Protein AF-A0A9W7GEZ2-F1 (afdb_monomer_lite)

Sequence (274 aa):
MGHRSIIYSGCSWWNAKGPRTIASTGATCVCVRHRGAFPVVDPGVIAALAGIAGLYTKSLVHAAAVAAGICVGWALLRRGSANLENMMDDVAAAIEFIRESEEIKTDKVVLGGYSSGGHVLTSLLNRPDILMKRNLPDKLPELCKGVLLLSGVLGTKPSGSSKKPRWFTDIVVKSVWGSDADKIPSPVHQMLSHEPNSRARDLPPHLLVGCGSETFGIPLLDTFFCRDDYAAAVTRAGGKAETITVNANHWTVLDCDDLFNKLNTKFVGGWPSK

Organism: NCBI:txid722753

Foldseek 3Di:
DEDDDPVCVVCVVLLVLLCVLVVVLVDDDDDFDFQADWDPADVVVLVVVLVVVLVVDPDPVVSVVSSVVSVVVSVVRCVRHDALLSLLLSLLVSLLCCCPDPVNPDLADEAEAAAQRLLSVLVSLVCLVSNVVSVHDNAQNSSHQEYEYHLYQQALAADDPDPADRVVSQNVCCGGRVDGSVPRDRSLVVLQPDDQPPVPHPHREYEHEHEPQAAVVPVNVSRRRCRVSSQVSCVSNVHHYDYHYFHDYSSCSSPDVRNSVVVSCCSVVDPDHD

pLDDT: mean 82.81, std 11.41, range [41.81, 96.69]

InterPro domains:
  IPR029058 Alpha/Beta hydrolase fold [G3DSA:3.40.50.1820] (6-259)
  IPR029058 Alpha/Beta hydrolase fold [SSF53474] (10-261)
  IPR050300 GDXG lipolytic enzyme [PTHR48081] (9-219)

Radius of gyration: 19.72 Å; chains: 1; bounding box: 51×40×60 Å

Structure (mmCIF, N/CA/C/O backbone):
data_AF-A0A9W7GEZ2-F1
#
_entry.id   AF-A0A9W7GEZ2-F1
#
loop_
_atom_site.group_PDB
_atom_site.id
_atom_site.type_symbol
_atom_site.label_atom_id
_atom_site.label_alt_id
_atom_site.label_comp_id
_atom_site.label_asym_id
_atom_site.label_entity_id
_atom_site.label_seq_id
_atom_site.pdbx_PDB_ins_code
_atom_site.Cartn_x
_atom_site.Cartn_y
_atom_site.Cartn_z
_atom_site.occupancy
_atom_site.B_iso_or_equiv
_atom_site.auth_seq_id
_atom_site.auth_comp_id
_atom_site.auth_asym_id
_atom_site.auth_atom_id
_atom_site.pdbx_PDB_model_num
ATOM 1 N N . MET A 1 1 ? -8.706 -14.255 -2.325 1.00 57.88 1 MET A N 1
ATOM 2 C CA . MET A 1 1 ? -9.684 -13.992 -3.409 1.00 57.88 1 MET A CA 1
ATOM 3 C C . MET A 1 1 ? -8.935 -13.577 -4.674 1.00 57.88 1 MET A C 1
ATOM 5 O O . MET A 1 1 ? -7.896 -12.958 -4.511 1.00 57.88 1 MET A O 1
ATOM 9 N N . GLY A 1 2 ? -9.393 -13.927 -5.886 1.00 60.12 2 GLY A N 1
ATOM 10 C CA . GLY A 1 2 ? -8.816 -13.444 -7.162 1.00 60.12 2 GLY A CA 1
ATOM 11 C C . GLY A 1 2 ? -8.070 -14.473 -8.035 1.00 60.12 2 GLY A C 1
ATOM 12 O O . GLY A 1 2 ? -7.912 -15.636 -7.658 1.00 60.12 2 GLY A O 1
ATOM 13 N N . HIS A 1 3 ? -7.621 -14.040 -9.222 1.00 55.09 3 HIS A N 1
ATOM 14 C CA . HIS A 1 3 ? -7.064 -14.903 -10.278 1.00 55.09 3 HIS A CA 1
ATOM 15 C C . HIS A 1 3 ? -5.616 -15.364 -10.012 1.00 55.09 3 HIS A C 1
ATOM 17 O O . HIS A 1 3 ? -4.788 -14.639 -9.459 1.00 55.09 3 HIS A O 1
ATOM 23 N N . ARG A 1 4 ? -5.279 -16.585 -10.454 1.00 54.12 4 ARG A N 1
ATOM 24 C CA . ARG A 1 4 ? -3.898 -17.099 -10.505 1.00 54.12 4 ARG A CA 1
ATOM 25 C C . ARG A 1 4 ? -3.293 -16.794 -11.877 1.00 54.12 4 ARG A C 1
ATOM 27 O O . ARG A 1 4 ? -3.393 -17.616 -12.780 1.00 54.12 4 ARG A O 1
ATOM 34 N N . SER A 1 5 ? -2.681 -15.623 -12.052 1.00 59.91 5 SER A N 1
ATOM 35 C CA . SER A 1 5 ? -1.825 -15.411 -13.227 1.00 59.91 5 SER A CA 1
ATOM 36 C C . SER A 1 5 ? -0.512 -16.190 -13.060 1.00 59.91 5 SER A C 1
ATOM 38 O O . SER A 1 5 ? -0.028 -16.358 -11.938 1.00 59.91 5 SER A O 1
ATOM 40 N N . ILE A 1 6 ? 0.081 -16.654 -14.166 1.00 62.91 6 ILE A N 1
ATOM 41 C CA . ILE A 1 6 ? 1.387 -17.346 -14.173 1.00 62.91 6 ILE A CA 1
ATOM 42 C C . ILE A 1 6 ? 2.477 -16.508 -13.487 1.00 62.91 6 ILE A C 1
ATOM 44 O O . ILE A 1 6 ? 3.333 -17.056 -12.796 1.00 62.91 6 ILE A O 1
ATOM 48 N N . ILE A 1 7 ? 2.403 -15.180 -13.607 1.00 57.81 7 ILE A N 1
ATOM 49 C CA . ILE A 1 7 ? 3.334 -14.243 -12.964 1.00 57.81 7 ILE A CA 1
ATOM 50 C C . ILE A 1 7 ? 3.298 -14.393 -11.436 1.00 57.81 7 ILE A C 1
ATOM 52 O O . ILE A 1 7 ? 4.340 -14.363 -10.781 1.00 57.81 7 ILE A O 1
ATOM 56 N N . TYR A 1 8 ? 2.120 -14.630 -10.851 1.00 59.66 8 TYR A N 1
ATOM 57 C CA . TYR A 1 8 ? 2.006 -14.824 -9.408 1.00 59.66 8 TYR A CA 1
ATOM 58 C C . TYR A 1 8 ? 2.568 -16.159 -8.922 1.00 59.66 8 TYR A C 1
ATOM 60 O O . TYR A 1 8 ? 2.853 -16.257 -7.733 1.00 59.66 8 TYR A O 1
ATOM 68 N N . SER A 1 9 ? 2.781 -17.155 -9.788 1.00 64.50 9 SER A N 1
ATOM 69 C CA . SER A 1 9 ? 3.394 -18.430 -9.391 1.00 64.50 9 SER A CA 1
ATOM 70 C C . SER A 1 9 ? 4.847 -18.246 -8.940 1.00 64.50 9 SER A C 1
ATOM 72 O O . SER A 1 9 ? 5.236 -18.803 -7.916 1.00 64.50 9 SER A O 1
ATOM 74 N N . GLY A 1 10 ? 5.624 -17.402 -9.633 1.00 61.72 10 GLY A N 1
ATOM 75 C CA . GLY A 1 10 ? 7.029 -17.126 -9.292 1.00 61.72 10 GLY A CA 1
ATOM 76 C C . GLY A 1 10 ? 7.205 -16.324 -7.998 1.00 61.72 10 GLY A C 1
ATOM 77 O O . GLY A 1 10 ? 8.148 -16.556 -7.244 1.00 61.72 10 GLY A O 1
ATOM 78 N N . CYS A 1 11 ? 6.253 -15.439 -7.692 1.00 64.56 11 CYS A N 1
ATOM 79 C CA . CYS A 1 11 ? 6.249 -14.639 -6.462 1.00 64.56 11 CYS A CA 1
ATOM 80 C C . CYS A 1 11 ? 5.345 -15.228 -5.365 1.00 64.56 11 CYS A C 1
ATOM 82 O O . CYS A 1 11 ? 5.139 -14.598 -4.328 1.00 64.56 11 CYS A O 1
ATOM 84 N N . SER A 1 12 ? 4.772 -16.423 -5.567 1.00 65.62 12 SER A N 1
ATOM 85 C CA . SER A 1 12 ? 3.752 -16.958 -4.656 1.00 65.62 12 SER A CA 1
ATOM 86 C C . SER A 1 12 ? 4.315 -17.269 -3.273 1.00 65.62 12 SER A C 1
ATOM 88 O O . SER A 1 12 ? 3.583 -17.154 -2.292 1.00 65.62 12 SER A O 1
ATOM 90 N N . TRP A 1 13 ? 5.592 -17.654 -3.187 1.00 67.44 13 TRP A N 1
ATOM 91 C CA . TRP A 1 13 ? 6.267 -17.892 -1.912 1.00 67.44 13 TRP A CA 1
ATOM 92 C C . TRP A 1 13 ? 6.362 -16.601 -1.095 1.00 67.44 13 TRP A C 1
ATOM 94 O O . TRP A 1 13 ? 6.066 -16.607 0.093 1.00 67.44 13 TRP A O 1
ATOM 104 N N . TRP A 1 14 ? 6.689 -15.484 -1.743 1.00 66.44 14 TRP A N 1
ATOM 105 C CA . TRP A 1 14 ? 6.812 -14.179 -1.104 1.00 66.44 14 TRP A CA 1
ATOM 106 C C . TRP A 1 14 ? 5.442 -13.615 -0.709 1.00 66.44 14 TRP A C 1
ATOM 108 O O . TRP A 1 14 ? 5.246 -13.189 0.428 1.00 66.44 14 TRP A O 1
ATOM 118 N N . ASN A 1 15 ? 4.448 -13.754 -1.591 1.00 70.56 15 ASN A N 1
ATOM 119 C CA . ASN A 1 15 ? 3.063 -13.350 -1.329 1.00 70.56 15 ASN A CA 1
ATOM 120 C C . ASN A 1 15 ? 2.372 -14.183 -0.235 1.00 70.56 15 ASN A C 1
ATOM 122 O O . ASN A 1 15 ? 1.376 -13.734 0.325 1.00 70.56 15 ASN A O 1
ATOM 126 N N . ALA A 1 16 ? 2.859 -15.392 0.067 1.00 78.50 16 ALA A N 1
ATOM 127 C CA . ALA A 1 16 ? 2.313 -16.235 1.132 1.00 78.50 16 ALA A CA 1
ATOM 128 C C . ALA A 1 16 ? 2.871 -15.897 2.525 1.00 78.50 16 ALA A C 1
ATOM 130 O O . ALA A 1 16 ? 2.233 -16.241 3.519 1.00 78.50 16 ALA A O 1
ATOM 131 N N . LYS A 1 17 ? 4.026 -15.223 2.616 1.00 83.31 17 LYS A N 1
ATOM 132 C CA . LYS A 1 17 ? 4.679 -14.910 3.899 1.00 83.31 17 LYS A CA 1
ATOM 133 C C . LYS A 1 17 ? 3.905 -13.873 4.707 1.00 83.31 17 LYS A C 1
ATOM 135 O O . LYS A 1 17 ? 3.584 -14.131 5.858 1.00 83.31 17 LYS A O 1
ATOM 140 N N . GLY A 1 18 ? 3.482 -12.774 4.078 1.00 81.81 18 GLY A N 1
ATOM 141 C CA . GLY A 1 18 ? 2.677 -11.742 4.750 1.00 81.81 18 GLY A CA 1
ATOM 142 C C . GLY A 1 18 ? 1.411 -12.301 5.412 1.00 81.81 18 GLY A C 1
ATOM 143 O O . GLY A 1 18 ? 1.241 -12.139 6.618 1.00 81.81 18 GLY A O 1
ATOM 144 N N . PRO A 1 19 ? 0.555 -13.031 4.674 1.00 83.44 19 PRO A N 1
ATOM 145 C CA . PRO A 1 19 ? -0.622 -13.679 5.243 1.00 83.44 19 PRO A CA 1
ATOM 146 C C . PRO A 1 19 ? -0.328 -14.633 6.397 1.00 83.44 19 PRO A C 1
ATOM 148 O O . PRO A 1 19 ? -1.083 -14.648 7.361 1.00 83.44 19 PRO A O 1
ATOM 151 N N . ARG A 1 20 ? 0.761 -15.410 6.325 1.00 85.50 20 ARG A N 1
ATOM 152 C CA . ARG A 1 20 ? 1.168 -16.311 7.414 1.00 85.50 20 ARG A CA 1
ATOM 153 C C . ARG A 1 20 ? 1.557 -15.536 8.668 1.00 85.50 20 ARG A C 1
ATOM 155 O O . ARG A 1 20 ? 1.090 -15.890 9.742 1.00 85.50 20 ARG A O 1
ATOM 162 N N . THR A 1 21 ? 2.339 -14.472 8.518 1.00 85.62 21 THR A N 1
ATOM 163 C CA . THR A 1 21 ? 2.779 -13.613 9.628 1.00 85.62 21 THR A CA 1
ATOM 164 C C . THR A 1 21 ? 1.623 -12.861 10.279 1.00 85.62 21 THR A C 1
ATOM 166 O O . THR A 1 21 ? 1.633 -12.641 11.484 1.00 85.62 21 THR A O 1
ATOM 169 N N . ILE A 1 22 ? 0.596 -12.482 9.512 1.00 85.81 22 ILE A N 1
ATOM 170 C CA . ILE A 1 22 ? -0.634 -11.920 10.086 1.00 85.81 22 ILE A CA 1
ATOM 171 C C . ILE A 1 22 ? -1.481 -13.014 10.741 1.00 85.81 22 ILE A C 1
ATOM 173 O O . ILE A 1 22 ? -1.977 -12.817 11.841 1.00 85.81 22 ILE A O 1
ATOM 177 N N . ALA A 1 23 ? -1.640 -14.177 10.109 1.00 86.69 23 ALA A N 1
ATOM 178 C CA . ALA A 1 23 ? -2.437 -15.263 10.675 1.00 86.69 23 ALA A CA 1
ATOM 179 C C . ALA A 1 23 ? -1.849 -15.811 11.987 1.00 86.69 23 ALA A C 1
ATOM 181 O O . ALA A 1 23 ? -2.595 -16.222 12.874 1.00 86.69 23 ALA A O 1
ATOM 182 N N . SER A 1 24 ? -0.523 -15.777 12.152 1.00 85.25 24 SER A N 1
ATOM 183 C CA . SER A 1 24 ? 0.139 -16.211 13.385 1.00 85.25 24 SER A CA 1
ATOM 184 C C . SER A 1 24 ? -0.119 -15.294 14.584 1.00 85.25 24 SER A C 1
ATOM 186 O O . SER A 1 24 ? 0.127 -15.718 15.710 1.00 85.25 24 SER A O 1
ATOM 188 N N . THR A 1 25 ? -0.663 -14.084 14.393 1.00 83.31 25 THR A N 1
ATOM 189 C CA . THR A 1 25 ? -1.134 -13.235 15.507 1.00 83.31 25 THR A CA 1
ATOM 190 C C . THR A 1 25 ? -2.514 -13.652 16.032 1.00 83.31 25 THR A C 1
ATOM 192 O O . THR A 1 25 ? -3.051 -13.013 16.934 1.00 83.31 25 THR A O 1
ATOM 195 N N . GLY A 1 26 ? -3.115 -14.704 15.462 1.00 84.81 26 GLY A N 1
ATOM 196 C CA . GLY A 1 26 ? -4.477 -15.151 15.764 1.00 84.81 26 GLY A CA 1
ATOM 197 C C . GLY A 1 26 ? -5.558 -14.437 14.946 1.00 84.81 26 GLY A C 1
ATOM 198 O O . GLY A 1 26 ? -6.741 -14.735 15.104 1.00 84.81 26 GLY A O 1
ATOM 199 N N . ALA A 1 27 ? -5.183 -13.510 14.060 1.00 84.56 27 ALA A N 1
ATOM 200 C CA . ALA A 1 27 ? -6.119 -12.834 13.171 1.00 84.56 27 ALA A CA 1
ATOM 201 C C . ALA A 1 27 ? -6.534 -13.724 11.987 1.00 84.56 27 ALA A C 1
ATOM 203 O O . ALA A 1 27 ? -5.724 -14.440 11.398 1.00 84.56 27 ALA A O 1
ATOM 204 N N . THR A 1 28 ? -7.792 -13.609 11.555 1.00 87.25 28 THR A N 1
ATOM 205 C CA . THR A 1 28 ? -8.208 -14.157 10.255 1.00 87.25 28 THR A CA 1
ATOM 206 C C . THR A 1 28 ? -7.707 -13.235 9.146 1.00 87.25 28 THR A C 1
ATOM 208 O O . THR A 1 28 ? -8.071 -12.061 9.095 1.00 87.25 28 THR A O 1
ATOM 211 N N . CYS A 1 29 ? -6.861 -13.750 8.250 1.00 87.56 29 CYS A N 1
ATOM 212 C CA . CYS A 1 29 ? -6.292 -12.971 7.153 1.00 87.56 29 CYS A CA 1
ATOM 213 C C . CYS A 1 29 ? -7.034 -13.238 5.836 1.00 87.56 29 CYS A C 1
ATOM 215 O O . CYS A 1 29 ? -7.013 -14.355 5.317 1.00 87.56 29 CYS A O 1
ATOM 217 N N . VAL A 1 30 ? -7.633 -12.195 5.251 1.00 86.75 30 VAL A N 1
ATOM 218 C CA . VAL A 1 30 ? -8.226 -12.254 3.907 1.00 86.75 30 VAL A CA 1
ATOM 219 C C . VAL A 1 30 ? -7.285 -11.596 2.905 1.00 86.75 30 VAL A C 1
ATOM 221 O O . VAL A 1 30 ? -7.100 -10.383 2.895 1.00 86.75 30 VAL A O 1
ATOM 224 N N . CYS A 1 31 ? -6.680 -12.406 2.036 1.00 88.12 31 CYS A N 1
ATOM 225 C CA . CYS A 1 31 ? -5.743 -11.912 1.029 1.00 88.12 31 CYS A CA 1
ATOM 226 C C . CYS A 1 31 ? -6.451 -11.610 -0.290 1.00 88.12 31 CYS A C 1
ATOM 228 O O . CYS A 1 31 ? -7.074 -12.493 -0.900 1.00 88.12 31 CYS A O 1
ATOM 230 N N . VAL A 1 32 ? -6.271 -10.388 -0.781 1.00 87.56 32 VAL A N 1
ATOM 231 C CA . VAL A 1 32 ? -6.757 -9.955 -2.092 1.00 87.56 32 VAL A CA 1
ATOM 232 C C . VAL A 1 32 ? -5.671 -10.207 -3.134 1.00 87.56 32 VAL A C 1
ATOM 234 O O . VAL A 1 32 ? -4.550 -9.723 -3.008 1.00 87.56 32 VAL A O 1
ATOM 237 N N . ARG A 1 33 ? -5.989 -10.993 -4.164 1.00 83.12 33 ARG A N 1
ATOM 238 C CA . ARG A 1 33 ? -5.182 -11.120 -5.380 1.00 83.12 33 ARG A CA 1
ATOM 239 C C . ARG A 1 33 ? -5.870 -10.312 -6.463 1.00 83.12 33 ARG A C 1
ATOM 241 O O . ARG A 1 33 ? -7.033 -10.564 -6.768 1.00 83.12 33 ARG A O 1
ATOM 248 N N . HIS A 1 34 ? -5.153 -9.358 -7.034 1.00 84.06 34 HIS A N 1
ATOM 249 C CA . HIS A 1 34 ? -5.712 -8.521 -8.081 1.00 84.06 34 HIS A CA 1
ATOM 250 C C . HIS A 1 34 ? -5.972 -9.327 -9.356 1.00 84.06 34 HIS A C 1
ATOM 252 O O . HIS A 1 34 ? -5.281 -10.309 -9.647 1.00 84.06 34 HIS A O 1
ATOM 258 N N . ARG A 1 35 ? -6.968 -8.905 -10.138 1.00 75.44 35 ARG A N 1
ATOM 259 C CA . ARG A 1 35 ? -7.401 -9.581 -11.373 1.00 75.44 35 ARG A CA 1
ATOM 260 C C . ARG A 1 35 ? -6.379 -9.547 -12.514 1.00 75.44 35 ARG A C 1
ATOM 262 O O . ARG A 1 35 ? -6.649 -10.097 -13.575 1.00 75.44 35 ARG A O 1
ATOM 269 N N . GLY A 1 36 ? -5.217 -8.931 -12.306 1.00 67.69 36 GLY A N 1
ATOM 270 C CA . GLY A 1 36 ? -4.204 -8.760 -13.333 1.00 67.69 36 GLY A CA 1
ATOM 271 C C . GLY A 1 36 ? -2.799 -8.542 -12.794 1.00 67.69 36 GLY A C 1
ATOM 272 O O . GLY A 1 36 ? -2.609 -8.248 -11.616 1.00 67.69 36 GLY A O 1
ATOM 273 N N . ALA A 1 37 ? -1.809 -8.716 -13.670 1.00 59.84 37 ALA A N 1
ATOM 274 C CA . ALA A 1 37 ? -0.399 -8.577 -13.323 1.00 59.84 37 ALA A CA 1
ATOM 275 C C . ALA A 1 37 ? 0.084 -7.119 -13.287 1.00 59.84 37 ALA A C 1
ATOM 277 O O . ALA A 1 37 ? -0.500 -6.232 -13.907 1.00 59.84 37 ALA A O 1
ATOM 278 N N . PHE A 1 38 ? 1.173 -6.927 -12.544 1.00 58.66 38 PHE A N 1
ATOM 279 C CA . PHE A 1 38 ? 1.745 -5.660 -12.101 1.00 58.66 38 PHE A CA 1
ATOM 280 C C . PHE A 1 38 ? 3.198 -5.622 -12.599 1.00 58.66 38 PHE A C 1
ATOM 282 O O . PHE A 1 38 ? 4.114 -5.962 -11.849 1.00 58.66 38 PHE A O 1
ATOM 289 N N . PRO A 1 39 ? 3.415 -5.430 -13.910 1.00 62.16 39 PRO A N 1
ATOM 290 C CA . PRO A 1 39 ? 3.522 -4.053 -14.388 1.00 62.16 39 PRO A CA 1
ATOM 291 C C . PRO A 1 39 ? 2.933 -3.800 -15.789 1.00 62.16 39 PRO A C 1
ATOM 293 O O . PRO A 1 39 ? 2.756 -4.704 -16.603 1.00 62.16 39 PRO A O 1
ATOM 296 N N . VAL A 1 40 ? 2.714 -2.522 -16.099 1.00 65.56 40 VAL A N 1
ATOM 297 C CA . VAL A 1 40 ? 2.480 -2.024 -17.463 1.00 65.56 40 VAL A CA 1
ATOM 298 C C . VAL A 1 40 ? 3.731 -1.245 -17.895 1.00 65.56 40 VAL A C 1
ATOM 300 O O . VAL A 1 40 ? 3.697 -0.037 -18.088 1.00 65.56 40 VAL A O 1
ATOM 303 N N . VAL A 1 41 ? 4.871 -1.940 -17.991 1.00 65.44 41 VAL A N 1
ATOM 304 C CA . VAL A 1 41 ? 6.143 -1.383 -18.467 1.00 65.44 41 VAL A CA 1
ATOM 305 C C . VAL A 1 41 ? 5.960 -0.724 -19.834 1.00 65.44 41 VAL A C 1
ATOM 307 O O . VAL A 1 41 ? 5.399 -1.298 -20.776 1.00 65.44 41 VAL A O 1
ATOM 310 N N . ASP A 1 42 ? 6.450 0.509 -19.912 1.00 70.06 42 ASP A N 1
ATOM 311 C CA . ASP A 1 42 ? 6.474 1.319 -21.118 1.00 70.06 42 ASP A CA 1
ATOM 312 C C . ASP A 1 42 ? 7.257 0.602 -22.239 1.00 70.06 42 ASP A C 1
ATOM 314 O O . ASP A 1 42 ? 8.354 0.089 -21.986 1.00 70.06 42 ASP A O 1
ATOM 318 N N . PRO A 1 43 ? 6.747 0.569 -23.486 1.00 72.19 43 PRO A N 1
ATOM 319 C CA . PRO A 1 43 ? 7.453 -0.054 -24.604 1.00 72.19 43 PRO A CA 1
ATOM 320 C C . PRO A 1 43 ? 8.878 0.478 -24.808 1.00 72.19 43 PRO A C 1
ATOM 322 O O . PRO A 1 43 ? 9.745 -0.275 -25.237 1.00 72.19 43 PRO A O 1
ATOM 325 N N . GLY A 1 44 ? 9.145 1.742 -24.468 1.00 73.56 44 GLY A N 1
ATOM 326 C CA . GLY A 1 44 ? 10.472 2.347 -24.516 1.00 73.56 44 GLY A CA 1
ATOM 327 C C . GLY A 1 44 ? 11.439 1.772 -23.482 1.00 73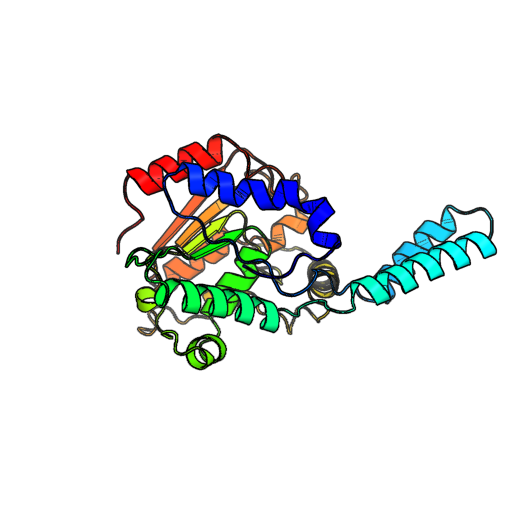.56 44 GLY A C 1
ATOM 328 O O . GLY A 1 44 ? 12.607 1.571 -23.800 1.00 73.56 44 GLY A O 1
ATOM 329 N N . VAL A 1 45 ? 10.970 1.422 -22.278 1.00 72.19 45 VAL A N 1
ATOM 330 C CA . VAL A 1 45 ? 11.798 0.725 -21.273 1.00 72.19 45 VAL A CA 1
ATOM 331 C C . VAL A 1 45 ? 12.130 -0.687 -21.751 1.00 72.19 45 VAL A C 1
ATOM 333 O O . VAL A 1 45 ? 13.275 -1.120 -21.645 1.00 72.19 45 VAL A O 1
ATOM 336 N N . ILE A 1 46 ? 11.161 -1.387 -22.347 1.00 73.06 46 ILE A N 1
ATOM 337 C CA . ILE A 1 46 ? 11.400 -2.703 -22.951 1.00 73.06 46 ILE A CA 1
ATOM 338 C C . ILE A 1 46 ? 12.386 -2.604 -24.119 1.00 73.06 46 ILE A C 1
ATOM 340 O O . ILE A 1 46 ? 13.322 -3.396 -24.188 1.00 73.06 46 ILE A O 1
ATOM 344 N N . ALA A 1 47 ? 12.230 -1.610 -24.994 1.00 73.56 47 ALA A N 1
ATOM 345 C CA . ALA A 1 47 ? 13.154 -1.359 -26.094 1.00 73.56 47 ALA A CA 1
ATOM 346 C C . ALA A 1 47 ? 14.568 -1.029 -25.591 1.00 73.56 47 ALA A C 1
ATOM 348 O O . ALA A 1 47 ? 15.543 -1.514 -26.159 1.00 73.56 47 ALA A O 1
ATOM 349 N N . ALA A 1 48 ? 14.694 -0.268 -24.501 1.00 78.12 48 ALA A N 1
ATOM 350 C CA . ALA A 1 48 ? 15.980 0.032 -23.879 1.00 78.12 48 ALA A CA 1
ATOM 351 C C . ALA A 1 48 ? 16.642 -1.227 -23.298 1.00 78.12 48 ALA A C 1
ATOM 353 O O . ALA A 1 48 ? 17.812 -1.480 -23.573 1.00 78.12 48 ALA A O 1
ATOM 354 N N . LEU A 1 49 ? 15.897 -2.053 -22.553 1.00 75.00 49 LEU A N 1
ATOM 355 C CA . LEU A 1 49 ? 16.399 -3.326 -22.022 1.00 75.00 49 LEU A CA 1
ATOM 356 C C . LEU A 1 49 ? 16.791 -4.294 -23.140 1.00 75.00 49 LEU A C 1
ATOM 358 O O . LEU A 1 49 ? 17.835 -4.935 -23.060 1.00 75.00 49 LEU A O 1
ATOM 362 N N . ALA A 1 50 ? 15.986 -4.367 -24.200 1.00 71.56 50 ALA A N 1
ATOM 363 C CA . ALA A 1 50 ? 16.281 -5.153 -25.388 1.00 71.56 50 ALA A CA 1
ATOM 364 C C . ALA A 1 50 ? 17.533 -4.642 -26.120 1.00 71.56 50 ALA A C 1
ATOM 366 O O . ALA A 1 50 ? 18.358 -5.444 -26.547 1.00 71.56 50 ALA A O 1
ATOM 367 N N . GLY A 1 51 ? 17.709 -3.320 -26.213 1.00 75.31 51 GLY A N 1
ATOM 368 C CA . GLY A 1 51 ? 18.910 -2.689 -26.753 1.00 75.31 51 GLY A CA 1
ATOM 369 C C . GLY A 1 51 ? 20.152 -3.035 -25.935 1.00 75.31 51 GLY A C 1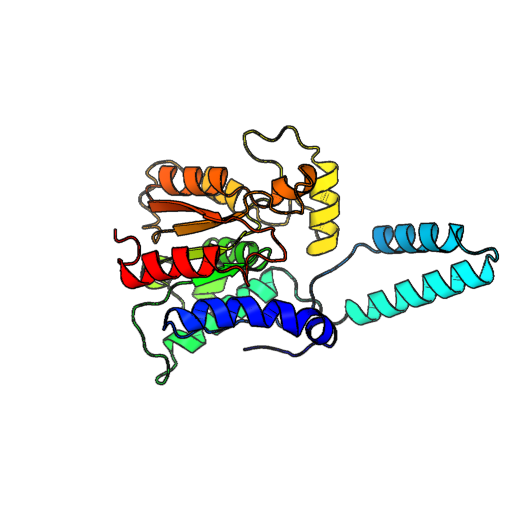
ATOM 370 O O . GLY A 1 51 ? 21.138 -3.501 -26.499 1.00 75.31 51 GLY A O 1
ATOM 371 N N . ILE A 1 52 ? 20.082 -2.900 -24.606 1.00 78.56 52 ILE A N 1
ATOM 372 C CA . ILE A 1 52 ? 21.166 -3.275 -23.687 1.00 78.56 52 ILE A CA 1
ATOM 373 C C . ILE A 1 52 ? 21.496 -4.762 -23.829 1.00 78.56 52 ILE A C 1
ATOM 375 O O . ILE A 1 52 ? 22.657 -5.104 -24.017 1.00 78.56 52 ILE A O 1
ATOM 379 N N . ALA A 1 53 ? 20.496 -5.647 -23.805 1.00 73.44 53 ALA A N 1
ATOM 380 C CA . ALA A 1 53 ? 20.698 -7.080 -24.014 1.00 73.44 53 ALA A CA 1
ATOM 381 C C . ALA A 1 53 ? 21.347 -7.368 -25.379 1.00 73.44 53 ALA A C 1
ATOM 383 O O . ALA A 1 53 ? 22.257 -8.190 -25.469 1.00 73.44 53 ALA A O 1
ATOM 384 N N . GLY A 1 54 ? 20.934 -6.641 -26.420 1.00 71.94 54 GLY A N 1
ATOM 385 C CA . GLY A 1 54 ? 21.505 -6.707 -27.761 1.00 71.94 54 GLY A CA 1
ATOM 386 C C . GLY A 1 54 ? 22.987 -6.333 -27.818 1.00 71.94 54 GLY A C 1
ATOM 387 O O . GLY A 1 54 ? 23.731 -7.002 -28.534 1.00 71.94 54 GLY A O 1
ATOM 388 N N . LEU A 1 55 ? 23.441 -5.355 -27.021 1.00 78.69 55 LEU A N 1
ATOM 389 C CA . LEU A 1 55 ? 24.861 -4.972 -26.919 1.00 78.69 55 LEU A CA 1
ATOM 390 C C . LEU A 1 55 ? 25.752 -6.108 -26.394 1.00 78.69 55 LEU A C 1
ATOM 392 O O . LEU A 1 55 ? 26.936 -6.154 -26.716 1.00 78.69 55 LEU A O 1
ATOM 396 N N . TYR A 1 56 ? 25.193 -7.039 -25.617 1.00 79.19 56 TYR A N 1
ATOM 397 C CA . TYR A 1 56 ? 25.914 -8.222 -25.134 1.00 79.19 56 TYR A CA 1
ATOM 398 C C . TYR A 1 56 ? 25.903 -9.387 -26.133 1.00 79.19 56 TYR A C 1
ATOM 400 O O . TYR A 1 56 ? 26.556 -10.407 -25.902 1.00 79.19 56 TYR A O 1
ATOM 408 N N . THR A 1 57 ? 25.199 -9.253 -27.260 1.00 80.38 57 THR A N 1
ATOM 409 C CA . THR A 1 57 ? 25.211 -10.252 -28.332 1.00 80.38 57 THR A CA 1
ATOM 410 C C . THR A 1 57 ? 26.194 -9.849 -29.431 1.00 80.38 57 THR A C 1
ATOM 412 O O . THR A 1 57 ? 26.270 -8.694 -29.835 1.00 80.38 57 THR A O 1
ATOM 415 N N . LYS A 1 58 ? 26.938 -10.817 -29.976 1.00 84.62 58 LYS A N 1
ATOM 416 C CA . LYS A 1 58 ? 27.875 -10.577 -31.094 1.00 84.62 58 LYS A CA 1
ATOM 417 C C . LYS A 1 58 ? 27.188 -10.501 -32.466 1.00 84.62 58 LYS A C 1
ATOM 419 O O . LYS A 1 58 ? 27.862 -10.404 -33.485 1.00 84.62 58 LYS A O 1
ATOM 424 N N . SER A 1 59 ? 25.862 -10.623 -32.517 1.00 86.69 59 SER A N 1
ATOM 425 C CA . SER A 1 59 ? 25.101 -10.817 -33.752 1.00 86.69 59 SER A CA 1
ATOM 426 C C . SER A 1 59 ? 23.817 -10.002 -33.718 1.00 86.69 59 SER A C 1
ATOM 428 O O . SER A 1 59 ? 22.968 -10.214 -32.854 1.00 86.69 59 SER A O 1
ATOM 430 N N . LEU A 1 60 ? 23.643 -9.131 -34.715 1.00 81.00 60 LEU A N 1
ATOM 431 C CA . LEU A 1 60 ? 22.442 -8.306 -34.869 1.00 81.00 60 LEU A CA 1
ATOM 432 C C . LEU A 1 60 ? 21.162 -9.153 -34.964 1.00 81.00 60 LEU A C 1
ATOM 434 O O . LEU A 1 60 ? 20.124 -8.768 -34.435 1.00 81.00 60 LEU A O 1
ATOM 438 N N . VAL A 1 61 ? 21.245 -10.331 -35.588 1.00 82.94 61 VAL A N 1
ATOM 439 C CA . VAL A 1 61 ? 20.116 -11.266 -35.707 1.00 82.94 61 VAL A CA 1
ATOM 440 C C . VAL A 1 61 ? 19.714 -11.817 -34.337 1.00 82.94 61 VAL A C 1
ATOM 442 O O . VAL A 1 61 ? 18.528 -11.872 -34.023 1.00 82.94 61 VAL A O 1
ATOM 445 N N . HIS A 1 62 ? 20.689 -12.165 -33.492 1.00 79.94 62 HIS A N 1
ATOM 446 C CA . HIS A 1 62 ? 20.415 -12.626 -32.129 1.00 79.94 62 HIS A CA 1
ATOM 447 C C . HIS A 1 62 ? 19.857 -11.497 -31.258 1.00 79.94 62 HIS A C 1
ATOM 449 O O . HIS A 1 62 ? 18.876 -11.719 -30.552 1.00 79.94 62 HIS A O 1
ATOM 455 N N . ALA A 1 63 ? 20.411 -10.283 -31.356 1.00 76.75 63 ALA A N 1
ATOM 456 C CA . ALA A 1 63 ? 19.863 -9.104 -30.684 1.00 76.75 63 ALA A CA 1
ATOM 457 C C . ALA A 1 63 ? 18.393 -8.872 -31.066 1.00 76.75 63 ALA A C 1
ATOM 459 O O . ALA A 1 63 ? 17.543 -8.715 -30.191 1.00 76.75 63 ALA A O 1
ATOM 460 N N . ALA A 1 64 ? 18.081 -8.905 -32.366 1.00 80.12 64 ALA A N 1
ATOM 461 C CA . ALA A 1 64 ? 16.728 -8.706 -32.873 1.00 80.12 64 ALA A CA 1
ATOM 462 C C . ALA A 1 64 ? 15.766 -9.815 -32.419 1.00 80.12 64 ALA A C 1
ATOM 464 O O . ALA A 1 64 ? 14.641 -9.517 -32.022 1.00 80.12 64 ALA A O 1
ATOM 465 N N . ALA A 1 65 ? 16.202 -11.078 -32.417 1.00 82.56 65 ALA A N 1
ATOM 466 C CA . ALA A 1 65 ? 15.394 -12.201 -31.944 1.00 82.56 65 ALA A CA 1
ATOM 467 C C . ALA A 1 65 ? 15.111 -12.120 -30.434 1.00 82.56 65 ALA A C 1
ATOM 469 O O . ALA A 1 65 ? 13.970 -12.315 -30.014 1.00 82.56 65 ALA A O 1
ATOM 470 N N . VAL A 1 66 ? 16.118 -11.776 -29.619 1.00 79.56 66 VAL A N 1
ATOM 471 C CA . VAL A 1 66 ? 15.955 -11.559 -28.171 1.00 79.56 66 VAL A CA 1
ATOM 472 C C . VAL A 1 66 ? 15.010 -10.389 -27.913 1.00 79.56 66 VAL A C 1
ATOM 474 O O . VAL A 1 66 ? 14.065 -10.528 -27.141 1.00 79.56 66 VAL A O 1
ATOM 477 N N . ALA A 1 67 ? 15.203 -9.265 -28.605 1.00 78.00 67 ALA A N 1
ATOM 478 C CA . ALA A 1 67 ? 14.331 -8.101 -28.507 1.00 78.00 67 ALA A CA 1
ATOM 479 C C . ALA A 1 67 ? 12.879 -8.437 -28.874 1.00 78.00 67 ALA A C 1
ATOM 481 O O . ALA A 1 67 ? 11.964 -8.127 -28.112 1.00 78.00 67 ALA A O 1
ATOM 482 N N . ALA A 1 68 ? 12.659 -9.120 -30.002 1.00 80.75 68 ALA A N 1
ATOM 483 C CA . ALA A 1 68 ? 11.334 -9.552 -30.435 1.00 80.75 68 ALA A CA 1
ATOM 484 C C . ALA A 1 68 ? 10.693 -10.515 -29.426 1.00 80.75 68 ALA A C 1
ATOM 486 O O . ALA A 1 68 ? 9.523 -10.347 -29.088 1.00 80.75 68 ALA A O 1
ATOM 487 N N . GLY A 1 69 ? 11.458 -11.470 -28.889 1.00 82.06 69 GLY A N 1
ATOM 488 C CA . GLY A 1 69 ? 11.000 -12.389 -27.848 1.00 82.06 69 GLY A CA 1
ATOM 489 C C . GLY A 1 69 ? 10.579 -11.668 -26.566 1.00 82.06 69 GLY A C 1
ATOM 490 O O . GLY A 1 69 ? 9.497 -11.940 -26.044 1.00 82.06 69 GLY A O 1
ATOM 491 N N . ILE A 1 70 ? 11.375 -10.699 -26.098 1.00 79.44 70 ILE A N 1
ATOM 492 C CA . ILE A 1 70 ? 11.033 -9.856 -24.942 1.00 79.44 70 ILE A CA 1
ATOM 493 C C . ILE A 1 70 ? 9.772 -9.037 -25.241 1.00 79.44 70 ILE A C 1
ATOM 495 O O . ILE A 1 70 ? 8.862 -9.020 -24.419 1.00 79.44 70 ILE A O 1
ATOM 499 N N . CYS A 1 71 ? 9.669 -8.403 -26.412 1.00 75.75 71 CYS A N 1
ATOM 500 C CA . CYS A 1 71 ? 8.504 -7.603 -26.800 1.00 75.75 71 CYS A CA 1
ATOM 501 C C . CYS A 1 71 ? 7.217 -8.435 -26.914 1.00 75.75 71 CYS A C 1
ATOM 503 O O . CYS A 1 71 ? 6.172 -8.007 -26.427 1.00 75.75 71 CYS A O 1
ATOM 505 N N . VAL A 1 72 ? 7.273 -9.622 -27.528 1.00 80.69 72 VAL A N 1
ATOM 506 C CA . VAL A 1 72 ? 6.122 -10.535 -27.645 1.00 80.69 72 VAL A CA 1
ATOM 507 C C . VAL A 1 72 ? 5.735 -11.075 -26.276 1.00 80.69 72 VAL A C 1
ATOM 509 O O . VAL A 1 72 ? 4.564 -11.003 -25.906 1.00 80.69 72 VAL A O 1
ATOM 512 N N . GLY A 1 73 ? 6.708 -11.556 -25.496 1.00 77.38 73 GLY A N 1
ATOM 513 C CA . GLY A 1 73 ? 6.484 -11.990 -24.120 1.00 77.38 73 GLY A CA 1
ATOM 514 C C . GLY A 1 73 ? 5.829 -10.881 -23.303 1.00 77.38 73 GLY A C 1
ATOM 515 O O . GLY A 1 73 ? 4.798 -11.100 -22.680 1.00 77.38 73 GLY A O 1
ATOM 516 N N . TRP A 1 74 ? 6.342 -9.657 -23.402 1.00 74.00 74 TRP A N 1
ATOM 517 C CA . TRP A 1 74 ? 5.783 -8.480 -22.750 1.00 74.00 74 TRP A CA 1
ATOM 518 C C . TRP A 1 74 ? 4.345 -8.171 -23.185 1.00 74.00 74 TRP A C 1
ATOM 520 O O . TRP A 1 74 ? 3.469 -7.979 -22.343 1.00 74.00 74 TRP A O 1
ATOM 530 N N . ALA A 1 75 ? 4.068 -8.157 -24.491 1.00 75.19 75 ALA A N 1
ATOM 531 C CA . ALA A 1 75 ? 2.726 -7.917 -25.019 1.00 75.19 75 ALA A CA 1
ATOM 532 C C . ALA A 1 75 ? 1.719 -8.965 -24.521 1.00 75.19 75 ALA A C 1
ATOM 534 O O . ALA A 1 75 ? 0.571 -8.628 -24.225 1.00 75.19 75 ALA A O 1
ATOM 535 N N . LEU A 1 76 ? 2.154 -10.220 -24.385 1.00 75.06 76 LEU A N 1
ATOM 536 C CA . LEU A 1 76 ? 1.354 -11.294 -23.803 1.00 75.06 76 LEU A CA 1
ATOM 537 C C . LEU A 1 76 ? 1.170 -11.119 -22.289 1.00 75.06 76 LEU A C 1
ATOM 539 O O . LEU A 1 76 ? 0.056 -11.294 -21.809 1.00 75.06 76 LEU A O 1
ATOM 543 N N . LEU A 1 77 ? 2.207 -10.715 -21.547 1.00 70.06 77 LEU A N 1
ATOM 544 C CA . LEU A 1 77 ? 2.122 -10.462 -20.099 1.00 70.06 77 LEU A CA 1
ATOM 545 C C . LEU A 1 77 ? 1.247 -9.244 -19.764 1.00 70.06 77 LEU A C 1
ATOM 547 O O . LEU A 1 77 ? 0.589 -9.230 -18.725 1.00 70.06 77 LEU A O 1
ATOM 551 N N . ARG A 1 78 ? 1.197 -8.239 -20.649 1.00 71.25 78 ARG A N 1
ATOM 552 C CA . ARG A 1 78 ? 0.321 -7.066 -20.511 1.00 71.25 78 ARG A CA 1
ATOM 553 C C . ARG A 1 78 ? -1.152 -7.406 -20.753 1.00 71.25 78 ARG A C 1
ATOM 555 O O . ARG A 1 78 ? -2.029 -6.703 -20.250 1.00 71.25 78 ARG A O 1
ATOM 562 N N . ARG A 1 79 ? -1.469 -8.463 -21.512 1.00 70.62 79 ARG A N 1
ATOM 563 C CA . ARG A 1 79 ? -2.864 -8.890 -21.704 1.00 70.62 79 ARG A CA 1
ATOM 564 C C . ARG A 1 79 ? -3.429 -9.367 -20.368 1.00 70.62 79 ARG A C 1
ATOM 566 O O . ARG A 1 79 ? -3.036 -10.402 -19.845 1.00 70.62 79 ARG A O 1
ATOM 573 N N . GLY A 1 80 ? -4.361 -8.587 -19.827 1.00 69.94 80 GLY A N 1
ATOM 574 C CA . GLY A 1 80 ? -4.942 -8.832 -18.510 1.00 69.94 80 GLY A CA 1
ATOM 575 C C . GLY A 1 80 ? -4.200 -8.156 -17.358 1.00 69.94 80 GLY A C 1
ATOM 576 O O . GLY A 1 80 ? -4.438 -8.525 -16.217 1.00 69.94 80 GLY A O 1
ATOM 577 N N . SER A 1 81 ? -3.320 -7.176 -17.604 1.00 74.38 81 SER A N 1
ATOM 578 C CA . SER A 1 81 ? -2.828 -6.298 -16.534 1.00 74.38 81 SER A CA 1
ATOM 579 C C . SER A 1 81 ? -3.987 -5.492 -15.946 1.00 74.38 81 SER A C 1
ATOM 581 O O . SER A 1 81 ? -4.750 -4.877 -16.694 1.00 74.38 81 SER A O 1
ATOM 583 N N . ALA A 1 82 ? -4.102 -5.461 -14.622 1.00 81.00 82 ALA A N 1
ATOM 584 C CA . ALA A 1 82 ? -5.049 -4.588 -13.944 1.00 81.00 82 ALA A CA 1
ATOM 585 C C . ALA A 1 82 ? -4.454 -3.175 -13.900 1.00 81.00 82 ALA A C 1
ATOM 587 O O . ALA A 1 82 ? -3.257 -3.021 -13.661 1.00 81.00 82 ALA A O 1
ATOM 588 N N . ASN A 1 83 ? -5.265 -2.144 -14.130 1.00 85.25 83 ASN A N 1
ATOM 589 C CA . ASN A 1 83 ? -4.863 -0.780 -13.785 1.00 85.25 83 ASN A CA 1
ATOM 590 C C . ASN A 1 83 ? -5.137 -0.517 -12.290 1.00 85.25 83 ASN A C 1
ATOM 592 O O . ASN A 1 83 ? -5.765 -1.333 -11.612 1.00 85.25 83 ASN A O 1
ATOM 596 N N . LEU A 1 84 ? -4.672 0.620 -11.766 1.00 88.69 84 LEU A N 1
ATOM 597 C CA . LEU A 1 84 ? -4.867 0.970 -10.354 1.00 88.69 84 LEU A CA 1
ATOM 598 C C . LEU A 1 84 ? -6.351 0.951 -9.940 1.00 88.69 84 LEU A C 1
ATOM 600 O O . LEU A 1 84 ? -6.679 0.474 -8.858 1.00 88.69 84 LEU A O 1
ATOM 604 N N . GLU A 1 85 ? -7.255 1.418 -10.801 1.00 91.12 85 GLU A N 1
ATOM 605 C CA . GLU A 1 85 ? -8.693 1.426 -10.518 1.00 91.12 85 GLU A CA 1
ATOM 606 C C . GLU A 1 85 ? -9.275 0.015 -10.409 1.00 91.12 85 GLU A C 1
ATOM 608 O O . GLU A 1 85 ? -10.022 -0.265 -9.475 1.00 91.12 85 GLU A O 1
ATOM 613 N N . ASN A 1 86 ? -8.869 -0.910 -11.284 1.00 90.44 86 ASN A N 1
ATOM 614 C CA . ASN A 1 86 ? -9.247 -2.318 -11.170 1.00 90.44 86 ASN A CA 1
ATOM 615 C C . ASN A 1 86 ? -8.761 -2.933 -9.854 1.00 90.44 86 ASN A C 1
ATOM 617 O O . ASN A 1 86 ? -9.473 -3.731 -9.256 1.00 90.44 86 ASN A O 1
ATOM 621 N N . MET A 1 87 ? -7.566 -2.558 -9.393 1.00 90.69 87 MET A N 1
ATOM 622 C CA . MET A 1 87 ? -7.022 -3.069 -8.135 1.00 90.69 87 MET A CA 1
ATOM 623 C C . MET A 1 87 ? -7.745 -2.503 -6.917 1.00 90.69 87 MET A C 1
ATOM 625 O O . MET A 1 87 ? -7.989 -3.242 -5.966 1.00 90.69 87 MET A O 1
ATOM 629 N N . MET A 1 88 ? -8.112 -1.220 -6.946 1.00 94.00 88 MET A N 1
ATOM 630 C CA . MET A 1 88 ? -8.961 -0.615 -5.918 1.00 94.00 88 MET A CA 1
ATOM 631 C C . MET A 1 88 ? -10.343 -1.279 -5.891 1.00 94.00 88 MET A C 1
ATOM 633 O O . MET A 1 88 ? -10.832 -1.605 -4.813 1.00 94.00 88 MET A O 1
ATOM 637 N N . ASP A 1 89 ? -10.931 -1.558 -7.059 1.00 94.44 89 ASP A N 1
ATOM 638 C CA . ASP A 1 89 ? -12.188 -2.306 -7.175 1.00 94.44 89 ASP A CA 1
ATOM 639 C C . ASP A 1 89 ? -12.070 -3.735 -6.617 1.00 94.44 89 ASP A C 1
ATOM 641 O O . ASP A 1 89 ? -12.984 -4.196 -5.941 1.00 94.44 89 ASP A O 1
ATOM 645 N N . ASP A 1 90 ? -10.939 -4.422 -6.821 1.00 93.38 90 ASP A N 1
ATOM 646 C CA . ASP A 1 90 ? -10.685 -5.746 -6.230 1.00 93.38 90 ASP A CA 1
ATOM 647 C C . ASP A 1 90 ? -10.630 -5.704 -4.694 1.00 93.38 90 ASP A C 1
ATOM 649 O O . ASP A 1 90 ? -11.134 -6.610 -4.029 1.00 93.38 90 ASP A O 1
ATOM 653 N N . VAL A 1 91 ? -10.021 -4.661 -4.118 1.00 94.44 91 VAL A N 1
ATOM 654 C CA . VAL A 1 91 ? -9.986 -4.474 -2.658 1.00 94.44 91 VAL A CA 1
ATOM 655 C C . VAL A 1 91 ? -11.382 -4.151 -2.133 1.00 94.44 91 VAL A C 1
ATOM 657 O O . VAL A 1 91 ? -11.809 -4.752 -1.151 1.00 94.44 91 VAL A O 1
ATOM 660 N N . ALA A 1 92 ? -12.119 -3.263 -2.801 1.00 95.19 92 ALA A N 1
ATOM 661 C CA . ALA A 1 92 ? -13.486 -2.925 -2.420 1.00 95.19 92 ALA A CA 1
ATOM 662 C C . ALA A 1 92 ? -14.418 -4.152 -2.490 1.00 95.19 92 ALA A C 1
ATOM 664 O O . ALA A 1 92 ? -15.159 -4.405 -1.545 1.00 95.19 92 ALA A O 1
ATOM 665 N N . ALA A 1 93 ? -14.304 -4.980 -3.534 1.00 94.06 93 ALA A N 1
ATOM 666 C CA . ALA A 1 93 ? -15.033 -6.247 -3.652 1.00 94.06 93 ALA A CA 1
ATOM 667 C C . ALA A 1 93 ? -14.742 -7.209 -2.491 1.00 94.06 93 ALA A C 1
ATOM 669 O O . ALA A 1 93 ? -15.628 -7.912 -2.011 1.00 94.06 93 ALA A O 1
ATOM 670 N N . ALA A 1 94 ? -13.489 -7.258 -2.030 1.00 92.50 94 ALA A N 1
ATOM 671 C CA . ALA A 1 94 ? -13.121 -8.091 -0.894 1.00 92.50 94 ALA A CA 1
ATOM 672 C C . ALA A 1 94 ? -13.714 -7.566 0.421 1.00 92.50 94 ALA A C 1
ATOM 674 O O . ALA A 1 94 ? -14.130 -8.364 1.255 1.00 92.50 94 ALA A O 1
ATOM 675 N N . ILE A 1 95 ? -13.779 -6.244 0.603 1.00 92.75 95 ILE A N 1
ATOM 676 C CA . ILE A 1 95 ? -14.409 -5.638 1.783 1.00 92.75 95 ILE A CA 1
ATOM 677 C C . ILE A 1 95 ? -15.915 -5.927 1.797 1.00 92.75 95 ILE A C 1
ATOM 679 O O . ILE A 1 95 ? -16.437 -6.324 2.834 1.00 92.75 95 ILE A O 1
ATOM 683 N N . GLU A 1 96 ? -16.591 -5.764 0.658 1.00 92.88 96 GLU A N 1
ATOM 684 C CA . GLU A 1 96 ? -18.007 -6.115 0.468 1.00 92.88 96 GLU A CA 1
ATOM 685 C C . GLU A 1 96 ? -18.256 -7.579 0.855 1.00 92.88 96 GLU A C 1
ATOM 687 O O . GLU A 1 96 ? -19.029 -7.851 1.771 1.00 92.88 96 GLU A O 1
ATOM 692 N N . PHE A 1 97 ? -17.473 -8.505 0.290 1.00 91.19 97 PHE A N 1
ATOM 693 C CA . PHE A 1 97 ? -17.547 -9.927 0.628 1.00 91.19 97 PHE A CA 1
ATOM 694 C C . PHE A 1 97 ? -17.360 -10.209 2.126 1.00 91.19 97 PHE A C 1
ATOM 696 O O . PHE A 1 97 ? -18.112 -10.990 2.698 1.00 91.19 97 PHE A O 1
ATOM 703 N N . ILE A 1 98 ? -16.376 -9.585 2.787 1.00 90.50 98 ILE A N 1
ATOM 704 C CA . ILE A 1 98 ? -16.134 -9.790 4.228 1.00 90.50 98 ILE A CA 1
ATOM 705 C C . ILE A 1 98 ? -17.327 -9.312 5.063 1.00 90.50 98 ILE A C 1
ATOM 707 O O . ILE A 1 98 ? -17.664 -9.948 6.059 1.00 90.50 98 ILE A O 1
ATOM 711 N N . ARG A 1 99 ? -17.963 -8.201 4.676 1.00 88.31 99 ARG A N 1
ATOM 712 C CA . ARG A 1 99 ? -19.116 -7.640 5.399 1.00 88.31 99 ARG A CA 1
ATOM 713 C C . ARG A 1 99 ? -20.377 -8.482 5.234 1.00 88.31 99 ARG A C 1
ATOM 715 O O . ARG A 1 99 ? -21.179 -8.542 6.161 1.00 88.31 99 ARG A O 1
ATOM 722 N N . GLU A 1 100 ? -20.544 -9.103 4.073 1.00 89.88 100 GLU A N 1
ATOM 723 C CA . GLU A 1 100 ? -21.685 -9.970 3.760 1.00 89.88 100 GLU A CA 1
ATOM 724 C C . GLU A 1 100 ? -21.476 -11.420 4.220 1.00 89.88 100 GLU A C 1
ATOM 726 O O . GLU A 1 100 ? -22.440 -12.166 4.376 1.00 89.88 100 GLU A O 1
ATOM 731 N N . SER A 1 101 ? -20.228 -11.830 4.465 1.00 89.12 101 SER A N 1
ATOM 732 C CA . SER A 1 101 ? -19.893 -13.192 4.874 1.00 89.12 101 SER A CA 1
ATOM 733 C C . SER A 1 101 ? -20.367 -13.500 6.296 1.00 89.12 101 SER A C 1
ATOM 735 O O . SER A 1 101 ? -19.921 -12.895 7.273 1.00 89.12 101 SER A O 1
ATOM 737 N N . GLU A 1 102 ? -21.216 -14.520 6.428 1.00 86.94 102 GLU A N 1
ATOM 738 C CA . GLU A 1 102 ? -21.608 -15.066 7.732 1.00 86.94 102 GLU A CA 1
ATOM 739 C C . GLU A 1 102 ? -20.455 -15.805 8.429 1.00 86.94 102 GLU A C 1
ATOM 741 O O . GLU A 1 102 ? -20.390 -15.826 9.656 1.00 86.94 102 GLU A O 1
ATOM 746 N N . GLU A 1 103 ? -19.510 -16.353 7.659 1.00 83.06 103 GLU A N 1
ATOM 747 C CA . GLU A 1 103 ? -18.367 -17.124 8.167 1.00 83.06 103 GLU A CA 1
ATOM 748 C C . GLU A 1 103 ? -17.288 -16.242 8.813 1.00 83.06 103 GLU A C 1
ATOM 750 O O . GLU A 1 103 ? -16.607 -16.669 9.742 1.00 83.06 103 GLU A O 1
ATOM 755 N N . ILE A 1 104 ? -17.121 -15.007 8.324 1.00 80.69 104 ILE A N 1
ATOM 756 C CA . ILE A 1 104 ? -16.051 -14.077 8.740 1.00 80.69 104 ILE A CA 1
ATOM 757 C C . ILE A 1 104 ? -16.620 -12.933 9.601 1.00 80.69 104 ILE A C 1
ATOM 759 O O . ILE A 1 104 ? -15.918 -11.980 9.935 1.00 80.69 104 ILE A O 1
ATOM 763 N N . LYS A 1 105 ? -17.902 -13.013 9.981 1.00 72.00 105 LYS A N 1
ATOM 764 C CA . LYS A 1 105 ? -18.663 -11.915 10.585 1.00 72.00 105 LYS A CA 1
ATOM 765 C C . LYS A 1 105 ? -17.943 -11.319 11.799 1.00 72.00 105 LYS A C 1
ATOM 767 O O . LYS A 1 105 ? -17.892 -11.904 12.879 1.00 72.00 105 LYS A O 1
ATOM 772 N N . THR A 1 106 ? -17.392 -10.122 11.617 1.00 74.62 106 THR A N 1
ATOM 773 C CA . THR A 1 106 ? -16.660 -9.394 12.653 1.00 74.62 106 THR A CA 1
ATOM 774 C C . THR A 1 106 ? -16.887 -7.896 12.525 1.00 74.62 106 THR A C 1
ATOM 776 O O . THR A 1 106 ? -16.950 -7.344 11.429 1.00 74.62 106 THR A O 1
ATOM 779 N N . ASP A 1 107 ? -16.978 -7.216 13.664 1.00 73.44 107 ASP A N 1
ATOM 780 C CA . ASP A 1 107 ? -16.977 -5.758 13.759 1.00 73.44 107 ASP A CA 1
ATOM 781 C C . ASP A 1 107 ? -15.549 -5.179 13.814 1.00 73.44 107 ASP A C 1
ATOM 783 O O . ASP A 1 107 ? -15.366 -3.959 13.810 1.00 73.44 107 ASP A O 1
ATOM 787 N N . LYS A 1 108 ? -14.520 -6.038 13.850 1.00 81.69 108 LYS A N 1
ATOM 788 C CA . LYS A 1 108 ? -13.106 -5.680 14.039 1.00 81.69 108 LYS A CA 1
ATOM 789 C C . LYS A 1 108 ? -12.278 -5.912 12.777 1.00 81.69 108 LYS A C 1
ATOM 791 O O . LYS A 1 108 ? -11.304 -6.659 12.779 1.00 81.69 108 LYS A O 1
ATOM 796 N N . VAL A 1 109 ? -12.645 -5.235 11.693 1.00 89.69 109 VAL A N 1
ATOM 797 C CA . VAL A 1 109 ? -11.877 -5.282 10.440 1.00 89.69 109 VAL A CA 1
ATOM 798 C C . VAL A 1 109 ? -10.713 -4.292 10.493 1.00 89.69 109 VAL A C 1
ATOM 800 O O . VAL A 1 109 ? -10.919 -3.096 10.706 1.00 89.69 109 VAL A O 1
ATOM 803 N N . VAL A 1 110 ? -9.494 -4.778 10.258 1.00 92.38 110 VAL A N 1
ATOM 804 C CA . VAL A 1 110 ? -8.309 -3.953 9.975 1.00 92.38 110 VAL A CA 1
ATOM 805 C C . VAL A 1 110 ? -7.978 -4.104 8.498 1.00 92.38 110 VAL A C 1
ATOM 807 O O . VAL A 1 110 ? -7.821 -5.221 8.007 1.00 92.38 110 VAL A O 1
ATOM 810 N N . LEU A 1 111 ? -7.863 -2.985 7.788 1.00 94.81 111 LEU A N 1
ATOM 811 C CA . LEU A 1 111 ? -7.453 -2.994 6.387 1.00 94.81 111 LEU A CA 1
ATOM 812 C C . LEU A 1 111 ? -5.945 -2.832 6.310 1.00 94.81 111 LEU A C 1
ATOM 814 O O . LEU A 1 111 ? -5.387 -1.924 6.921 1.00 94.81 111 LEU A O 1
ATOM 818 N N . GLY A 1 112 ? -5.277 -3.702 5.559 1.00 94.69 112 GLY A N 1
ATOM 819 C CA . GLY A 1 112 ? -3.826 -3.676 5.465 1.00 94.69 112 GLY A CA 1
ATOM 820 C C . GLY A 1 112 ? -3.299 -3.790 4.047 1.00 94.69 112 GLY A C 1
ATOM 821 O O . GLY A 1 112 ? -3.940 -4.369 3.172 1.00 94.69 112 GLY A O 1
ATOM 822 N N . GLY A 1 113 ? -2.112 -3.235 3.830 1.00 94.06 113 GLY A N 1
ATOM 823 C CA . GLY A 1 113 ? -1.428 -3.290 2.548 1.00 94.06 113 GLY A CA 1
ATOM 824 C C . GLY A 1 113 ? 0.084 -3.327 2.720 1.00 94.06 113 GLY A C 1
ATOM 825 O O . GLY A 1 113 ? 0.650 -2.578 3.516 1.00 94.06 113 GLY A O 1
ATOM 826 N N . TYR A 1 114 ? 0.728 -4.206 1.955 1.00 92.62 114 TYR A N 1
ATOM 827 C CA . TYR A 1 114 ? 2.180 -4.317 1.875 1.00 92.62 114 TYR A CA 1
ATOM 828 C C . TYR A 1 114 ? 2.693 -3.708 0.570 1.00 92.62 114 TYR A C 1
ATOM 830 O O . TYR A 1 114 ? 2.101 -3.973 -0.478 1.00 92.62 114 TYR A O 1
ATOM 838 N N . SER A 1 115 ? 3.785 -2.938 0.600 1.00 91.38 115 SER A N 1
ATOM 839 C CA . SER A 1 115 ? 4.395 -2.368 -0.613 1.00 91.38 115 SER A CA 1
ATOM 840 C C . SER A 1 115 ? 3.368 -1.602 -1.463 1.00 91.38 115 SER A C 1
ATOM 842 O O . SER A 1 115 ? 2.638 -0.746 -0.949 1.00 91.38 115 SER A O 1
ATOM 844 N N . SER A 1 116 ? 3.249 -1.922 -2.751 1.00 89.56 116 SER A N 1
ATOM 845 C CA . SER A 1 116 ? 2.219 -1.383 -3.643 1.00 89.56 116 SER A CA 1
ATOM 846 C C . SER A 1 116 ? 0.785 -1.708 -3.209 1.00 89.56 116 SER A C 1
ATOM 848 O O . SER A 1 116 ? -0.116 -0.926 -3.486 1.00 89.56 116 SER A O 1
ATOM 850 N N . GLY A 1 117 ? 0.540 -2.785 -2.461 1.00 91.94 117 GLY A N 1
ATOM 851 C CA . GLY A 1 117 ? -0.766 -3.037 -1.842 1.00 91.94 117 GLY A CA 1
ATOM 852 C C . GLY A 1 117 ? -1.149 -1.953 -0.827 1.00 91.94 117 GLY A C 1
ATOM 853 O O . GLY A 1 117 ? -2.317 -1.583 -0.733 1.00 91.94 117 GLY A O 1
ATOM 854 N N . GLY A 1 118 ? -0.165 -1.377 -0.125 1.00 94.50 118 GLY A N 1
ATOM 855 C CA . GLY A 1 118 ? -0.364 -0.191 0.717 1.00 94.50 118 GLY A CA 1
ATOM 856 C C . GLY A 1 118 ? -0.780 1.031 -0.103 1.00 94.50 118 GLY A C 1
ATOM 857 O O . GLY A 1 118 ? -1.678 1.769 0.302 1.00 94.50 118 GLY A O 1
ATOM 858 N N . HIS A 1 119 ? -0.198 1.193 -1.294 1.00 94.56 119 HIS A N 1
ATOM 859 C CA . HIS A 1 119 ? -0.578 2.240 -2.243 1.00 94.56 119 HIS A CA 1
ATOM 860 C C . HIS A 1 119 ? -2.028 2.095 -2.713 1.00 94.56 119 HIS A C 1
ATOM 862 O O . HIS A 1 119 ? -2.797 3.054 -2.664 1.00 94.56 119 HIS A O 1
ATOM 868 N N . VAL A 1 120 ? -2.408 0.890 -3.157 1.00 94.44 120 VAL A N 1
ATOM 869 C CA . VAL A 1 120 ? -3.765 0.590 -3.642 1.00 94.44 120 VAL A CA 1
ATOM 870 C C . VAL A 1 120 ? -4.785 0.848 -2.541 1.00 94.44 120 VAL A C 1
ATOM 872 O O . VAL A 1 120 ? -5.767 1.547 -2.777 1.00 94.44 120 VAL A O 1
ATOM 875 N N . LEU A 1 121 ? -4.536 0.328 -1.333 1.00 95.62 121 LEU A N 1
ATOM 876 C CA . LEU A 1 121 ? -5.432 0.511 -0.196 1.00 95.62 121 LEU A CA 1
ATOM 877 C C . LEU A 1 121 ? -5.617 1.995 0.128 1.00 95.62 121 LEU A C 1
ATOM 879 O O . LEU A 1 121 ? -6.740 2.482 0.150 1.00 95.62 121 LEU A O 1
ATOM 883 N N . THR A 1 122 ? -4.529 2.729 0.354 1.00 94.94 122 THR A N 1
ATOM 884 C CA . THR A 1 122 ? -4.613 4.148 0.743 1.00 94.94 122 THR A CA 1
ATOM 885 C C . THR A 1 122 ? -5.194 5.033 -0.361 1.00 94.94 122 THR A C 1
ATOM 887 O O . THR A 1 122 ? -5.888 6.006 -0.064 1.00 94.94 122 THR A O 1
ATOM 890 N N . SER A 1 123 ? -5.001 4.664 -1.630 1.00 94.44 123 SER A N 1
ATOM 891 C CA . SER A 1 123 ? -5.689 5.296 -2.759 1.00 94.44 123 SER A CA 1
ATOM 892 C C . SER A 1 123 ? -7.196 5.021 -2.732 1.00 94.44 123 SER A C 1
ATOM 894 O O . SER A 1 123 ? -7.979 5.955 -2.896 1.00 94.44 123 SER A O 1
ATOM 896 N N . LEU A 1 124 ? -7.621 3.780 -2.452 1.00 94.50 124 LEU A N 1
ATOM 897 C CA . LEU A 1 124 ? -9.039 3.418 -2.324 1.00 94.50 124 LEU A CA 1
ATOM 898 C C . LEU A 1 124 ? -9.727 4.190 -1.190 1.00 94.50 124 LEU A C 1
ATOM 900 O O . LEU A 1 124 ? -10.840 4.672 -1.378 1.00 94.50 124 LEU A O 1
ATOM 904 N N . LEU A 1 125 ? -9.065 4.373 -0.040 1.00 91.94 125 LEU A N 1
ATOM 905 C CA . LEU A 1 125 ? -9.619 5.150 1.085 1.00 91.94 125 LEU A CA 1
ATOM 906 C C . LEU A 1 125 ? -9.899 6.623 0.713 1.00 91.94 125 LEU A C 1
ATOM 908 O O . LEU A 1 125 ? -10.639 7.313 1.411 1.00 91.94 125 LEU A O 1
ATOM 912 N N . ASN A 1 126 ? -9.339 7.106 -0.401 1.00 89.75 126 ASN A N 1
ATOM 913 C CA . ASN A 1 126 ? -9.581 8.434 -0.960 1.00 89.75 126 ASN A CA 1
ATOM 914 C C . ASN A 1 126 ? -10.540 8.438 -2.166 1.00 89.75 126 ASN A C 1
ATOM 916 O O . ASN A 1 126 ? -10.712 9.480 -2.795 1.00 89.75 126 ASN A O 1
ATOM 920 N N . ARG A 1 127 ? -11.187 7.308 -2.481 1.00 91.88 127 ARG A N 1
ATOM 921 C CA . ARG A 1 127 ? -12.094 7.127 -3.626 1.00 91.88 127 ARG A CA 1
ATOM 922 C C . ARG A 1 127 ? -13.507 6.735 -3.172 1.00 91.88 127 ARG A C 1
ATOM 924 O O . ARG A 1 127 ? -13.896 5.573 -3.314 1.00 91.88 127 ARG A O 1
ATOM 931 N N . PRO A 1 128 ? -14.291 7.688 -2.624 1.00 90.56 128 PRO A N 1
ATOM 932 C CA . PRO A 1 128 ? -15.658 7.413 -2.176 1.00 90.56 128 PRO A CA 1
ATOM 933 C C . PRO A 1 128 ? -16.548 6.892 -3.309 1.00 90.56 128 PRO A C 1
ATOM 935 O O . PRO A 1 128 ? -17.416 6.067 -3.067 1.00 90.56 128 PRO A O 1
ATOM 938 N N . ASP A 1 129 ? -16.291 7.294 -4.552 1.00 94.19 129 ASP A N 1
ATOM 939 C CA . ASP A 1 129 ? -17.008 6.822 -5.735 1.00 94.19 129 ASP A CA 1
ATOM 940 C C . ASP A 1 129 ? -16.863 5.305 -5.968 1.00 94.19 129 ASP A C 1
ATOM 942 O O . ASP A 1 129 ? -17.838 4.643 -6.323 1.00 94.19 129 ASP A O 1
ATOM 946 N N . ILE A 1 130 ? -15.681 4.729 -5.707 1.00 94.69 130 ILE A N 1
ATOM 947 C CA . ILE A 1 130 ? -15.456 3.276 -5.824 1.00 94.69 130 ILE A CA 1
ATOM 948 C C . ILE A 1 130 ? -16.129 2.529 -4.667 1.00 94.69 130 ILE A C 1
ATOM 950 O O . ILE A 1 130 ? -16.727 1.477 -4.887 1.00 94.69 130 ILE A O 1
ATOM 954 N N . LEU A 1 131 ? -16.056 3.072 -3.448 1.00 94.56 131 LEU A N 1
ATOM 955 C CA . LEU A 1 131 ? -16.690 2.482 -2.264 1.00 94.56 131 LEU A CA 1
ATOM 956 C C . LEU A 1 131 ? -18.222 2.477 -2.395 1.00 94.56 131 LEU A C 1
ATOM 958 O O . LEU A 1 131 ? -18.853 1.428 -2.262 1.00 94.56 131 LEU A O 1
ATOM 962 N N . MET A 1 132 ? -18.816 3.621 -2.742 1.00 93.75 132 MET A N 1
ATOM 963 C CA . MET A 1 132 ? -20.267 3.778 -2.881 1.00 93.75 132 MET A CA 1
ATOM 964 C C . MET A 1 132 ? -20.850 2.891 -3.985 1.00 93.75 132 MET A C 1
ATOM 966 O O . MET A 1 132 ? -21.945 2.362 -3.822 1.00 93.75 132 MET A O 1
ATOM 970 N N . LYS A 1 133 ? -20.111 2.655 -5.080 1.00 96.06 133 LYS A N 1
ATOM 971 C CA . LYS A 1 133 ? -20.524 1.727 -6.150 1.00 96.06 133 LYS A CA 1
ATOM 972 C C . LYS A 1 133 ? -20.785 0.299 -5.643 1.00 96.06 133 LYS A C 1
ATOM 974 O O . LYS A 1 133 ? -21.531 -0.437 -6.283 1.00 96.06 133 LYS A O 1
ATOM 979 N N . ARG A 1 134 ? -20.179 -0.084 -4.516 1.00 94.69 134 ARG A N 1
ATOM 980 C CA . ARG A 1 134 ? -20.324 -1.392 -3.853 1.00 94.69 134 ARG A CA 1
ATOM 981 C C . ARG A 1 134 ? -21.104 -1.313 -2.541 1.00 94.69 134 ARG A C 1
ATOM 983 O O . ARG A 1 134 ? -20.927 -2.147 -1.663 1.00 94.69 134 ARG A O 1
ATOM 990 N N . ASN A 1 135 ? -21.915 -0.267 -2.366 1.00 94.50 135 ASN A N 1
ATOM 991 C CA . ASN A 1 135 ? -22.681 -0.025 -1.139 1.00 94.50 135 ASN A CA 1
ATOM 992 C C . ASN A 1 135 ? -21.814 -0.008 0.139 1.00 94.50 135 ASN A C 1
ATOM 994 O O . ASN A 1 135 ? -22.297 -0.311 1.232 1.00 94.50 135 ASN A O 1
ATOM 998 N N . LEU A 1 136 ? -20.526 0.336 0.020 1.00 93.19 136 LEU A N 1
ATOM 999 C CA . LEU A 1 136 ? -19.629 0.456 1.164 1.00 93.19 136 LEU A CA 1
ATOM 1000 C C . LEU A 1 136 ? -19.722 1.862 1.769 1.00 93.19 136 LEU A C 1
ATOM 1002 O O . LEU A 1 136 ? -19.870 2.834 1.020 1.00 93.19 136 LEU A O 1
ATOM 1006 N N . PRO A 1 137 ? -19.577 1.997 3.102 1.00 90.06 137 PRO A N 1
ATOM 1007 C CA . PRO A 1 137 ? -19.523 3.302 3.744 1.00 90.06 137 PRO A CA 1
ATOM 1008 C C . PRO A 1 137 ? -18.380 4.157 3.192 1.00 90.06 137 PRO A C 1
ATOM 1010 O O . PRO A 1 137 ? -17.252 3.686 3.030 1.00 90.06 137 PRO A O 1
ATOM 1013 N N . ASP A 1 138 ? -18.659 5.435 2.962 1.00 83.69 138 ASP A N 1
ATOM 1014 C CA . ASP A 1 138 ? -17.661 6.440 2.591 1.00 83.69 138 ASP A CA 1
ATOM 1015 C C . ASP A 1 138 ? -16.877 6.963 3.809 1.00 83.69 138 ASP A C 1
ATOM 1017 O O . ASP A 1 138 ? -15.755 7.465 3.681 1.00 83.69 138 ASP A O 1
ATOM 1021 N N . LYS A 1 139 ? -17.440 6.795 5.010 1.00 86.06 139 LYS A N 1
ATOM 1022 C CA . LYS A 1 139 ? -16.793 7.073 6.291 1.00 86.06 139 LYS A CA 1
ATOM 1023 C C . LYS A 1 139 ? -15.906 5.909 6.719 1.00 86.06 139 LYS A C 1
ATOM 1025 O O . LYS A 1 139 ? -16.366 4.826 7.075 1.00 86.06 139 LYS A O 1
ATOM 1030 N N . LEU A 1 140 ? -14.605 6.174 6.783 1.00 85.81 140 LEU A N 1
ATOM 1031 C CA . LEU A 1 140 ? -13.587 5.172 7.108 1.00 85.81 140 LEU A CA 1
ATOM 1032 C C . LEU A 1 140 ? -13.782 4.410 8.442 1.00 85.81 140 LEU A C 1
ATOM 1034 O O . LEU A 1 140 ? -13.476 3.217 8.454 1.00 85.81 140 LEU A O 1
ATOM 1038 N N . PRO A 1 141 ? -14.305 4.995 9.542 1.00 86.25 141 PRO A N 1
ATOM 1039 C CA . PRO A 1 141 ? -14.553 4.251 10.785 1.00 86.25 141 PRO A CA 1
ATOM 1040 C C . PRO A 1 141 ? -15.681 3.228 10.684 1.00 86.25 141 PRO A C 1
ATOM 1042 O O . PRO A 1 141 ? -15.726 2.282 11.469 1.00 86.25 141 PRO A O 1
ATOM 1045 N N . GLU A 1 142 ? -16.615 3.438 9.756 1.00 88.88 142 GLU A N 1
ATOM 1046 C CA . GLU A 1 142 ? -17.688 2.485 9.461 1.00 88.88 142 GLU A CA 1
ATOM 1047 C C . GLU A 1 142 ? -17.178 1.353 8.559 1.00 88.88 142 GLU A C 1
ATOM 1049 O O . GLU A 1 142 ? -17.738 0.253 8.552 1.00 88.88 142 GLU A O 1
ATOM 1054 N N . LEU A 1 143 ? -16.091 1.612 7.823 1.00 88.31 143 LEU A N 1
ATOM 1055 C CA . LEU A 1 143 ? -15.412 0.647 6.967 1.00 88.31 143 LEU A CA 1
ATOM 1056 C C . LEU A 1 143 ? -14.460 -0.262 7.759 1.00 88.31 143 LEU A C 1
ATOM 1058 O O . LEU A 1 143 ? -14.424 -1.466 7.511 1.00 88.31 143 LEU A O 1
ATOM 1062 N N . CYS A 1 144 ? -13.678 0.298 8.690 1.00 92.25 144 CYS A N 1
ATOM 1063 C CA . CYS A 1 144 ? -12.647 -0.435 9.425 1.00 92.25 144 CYS A CA 1
ATOM 1064 C C . CYS A 1 144 ? -12.294 0.198 10.783 1.00 92.25 144 CYS A C 1
ATOM 1066 O O . CYS A 1 144 ? -12.480 1.392 11.014 1.00 92.25 144 CYS A O 1
ATOM 1068 N N . LYS A 1 145 ? -11.727 -0.611 11.685 1.00 91.94 145 LYS A N 1
ATOM 1069 C CA . LYS A 1 145 ? -11.212 -0.176 12.996 1.00 91.94 145 LYS A CA 1
ATOM 1070 C C . LYS A 1 145 ? -9.784 0.354 12.939 1.00 91.94 145 LYS A C 1
ATOM 1072 O O . LYS A 1 145 ? -9.341 0.989 13.890 1.00 91.94 145 LYS A O 1
ATOM 1077 N N . GLY A 1 146 ? -9.061 0.085 11.857 1.00 93.81 146 GLY A N 1
ATOM 1078 C CA . GLY A 1 146 ? -7.654 0.422 11.744 1.00 93.81 146 GLY A CA 1
ATOM 1079 C C . GLY A 1 146 ? -7.097 0.199 10.351 1.00 93.81 146 GLY A C 1
ATOM 1080 O O . GLY A 1 146 ? -7.645 -0.579 9.567 1.00 93.81 146 GLY A O 1
ATOM 1081 N N . VAL A 1 147 ? -5.975 0.860 10.084 1.00 95.44 147 VAL A N 1
ATOM 1082 C CA . VAL A 1 147 ? -5.200 0.703 8.852 1.00 95.44 147 VAL A CA 1
ATOM 1083 C C . VAL A 1 147 ? -3.794 0.211 9.197 1.00 95.44 147 VAL A C 1
ATOM 1085 O O . VAL A 1 147 ? -3.126 0.805 10.040 1.00 95.44 147 VAL A O 1
ATOM 1088 N N . LEU A 1 148 ? -3.337 -0.861 8.546 1.00 95.81 148 LEU A N 1
ATOM 1089 C CA . LEU A 1 148 ? -2.004 -1.447 8.711 1.00 95.81 148 LEU A CA 1
ATOM 1090 C C . LEU A 1 148 ? -1.185 -1.317 7.423 1.00 95.81 148 LEU A C 1
ATOM 1092 O O . LEU A 1 148 ? -1.450 -1.996 6.432 1.00 95.81 148 LEU A O 1
ATOM 1096 N N . LEU A 1 149 ? -0.148 -0.489 7.429 1.00 96.50 149 LEU A N 1
ATOM 1097 C CA . LEU A 1 149 ? 0.717 -0.294 6.265 1.00 96.50 149 LEU A CA 1
ATOM 1098 C C . LEU A 1 149 ? 2.067 -0.946 6.534 1.00 96.50 149 LEU A C 1
ATOM 1100 O O . LEU A 1 149 ? 2.828 -0.471 7.371 1.00 96.50 149 LEU A O 1
ATOM 1104 N N . LEU A 1 150 ? 2.358 -2.040 5.832 1.00 94.69 150 LEU A N 1
ATOM 1105 C CA . LEU A 1 150 ? 3.620 -2.769 5.951 1.00 94.69 150 LEU A CA 1
ATOM 1106 C C . LEU A 1 150 ? 4.544 -2.353 4.813 1.00 94.69 150 LEU A C 1
ATOM 1108 O O . LEU A 1 150 ? 4.361 -2.785 3.681 1.00 94.69 150 LEU A O 1
ATOM 1112 N N . SER A 1 151 ? 5.524 -1.503 5.098 1.00 94.12 151 SER A N 1
ATOM 1113 C CA . SER A 1 151 ? 6.462 -0.973 4.108 1.00 94.12 151 SER A CA 1
ATOM 1114 C C . SER A 1 151 ? 5.707 -0.499 2.853 1.00 94.12 151 SER A C 1
ATOM 1116 O O . SER A 1 151 ? 5.925 -0.955 1.734 1.00 94.12 151 SER A O 1
ATOM 1118 N N . GLY A 1 152 ? 4.673 0.320 3.070 1.00 94.12 152 GLY A N 1
ATOM 1119 C CA . GLY A 1 152 ? 3.744 0.735 2.020 1.00 94.12 152 GLY A CA 1
ATOM 1120 C C . GLY A 1 152 ? 4.359 1.778 1.092 1.00 94.12 152 GLY A C 1
ATOM 1121 O O . GLY A 1 152 ? 5.052 2.677 1.552 1.00 94.12 152 GLY A O 1
ATOM 1122 N N . VAL A 1 153 ? 4.058 1.701 -0.205 1.00 93.31 153 VAL A N 1
ATOM 1123 C CA . VAL A 1 153 ? 4.385 2.759 -1.173 1.00 93.31 153 VAL A CA 1
ATOM 1124 C C . VAL A 1 153 ? 3.346 3.877 -1.056 1.00 93.31 153 VAL A C 1
ATOM 1126 O O . VAL A 1 153 ? 2.225 3.756 -1.545 1.00 93.31 153 VAL A O 1
ATOM 1129 N N . LEU A 1 154 ? 3.696 4.973 -0.388 1.00 94.38 154 LEU A N 1
ATOM 1130 C CA . LEU A 1 154 ? 2.778 6.070 -0.062 1.00 94.38 154 LEU A CA 1
ATOM 1131 C C . LEU A 1 154 ? 3.024 7.334 -0.890 1.00 94.38 154 LEU A C 1
ATOM 1133 O O . LEU A 1 154 ? 2.179 8.223 -0.893 1.00 94.38 154 LEU A O 1
ATOM 1137 N N . GLY A 1 155 ? 4.124 7.417 -1.633 1.00 91.69 155 GLY A N 1
ATOM 1138 C CA . GLY A 1 155 ? 4.416 8.515 -2.550 1.00 91.69 155 GLY A CA 1
ATOM 1139 C C . GLY A 1 155 ? 4.632 8.021 -3.975 1.00 91.69 155 GLY A C 1
ATOM 1140 O O . GLY A 1 155 ? 5.290 7.013 -4.190 1.00 91.69 155 GLY A O 1
ATOM 1141 N N . THR A 1 156 ? 4.111 8.751 -4.961 1.00 90.38 156 THR A N 1
ATOM 1142 C CA . THR A 1 156 ? 4.479 8.612 -6.391 1.00 90.38 156 THR A CA 1
ATOM 1143 C C . THR A 1 156 ? 5.364 9.755 -6.877 1.00 90.38 156 THR A C 1
ATOM 1145 O O . THR A 1 156 ? 5.788 9.782 -8.028 1.00 90.38 156 THR A O 1
ATOM 1148 N N . LYS A 1 157 ? 5.640 10.711 -5.988 1.00 88.31 157 LYS A N 1
ATOM 1149 C CA . LYS A 1 157 ? 6.436 11.914 -6.224 1.00 88.31 157 LYS A CA 1
ATOM 1150 C C . LYS A 1 157 ? 7.269 12.190 -4.969 1.00 88.31 157 LYS A C 1
ATOM 1152 O O . LYS A 1 157 ? 6.855 11.761 -3.889 1.00 88.31 157 LYS A O 1
ATOM 1157 N N . PRO A 1 158 ? 8.402 12.900 -5.072 1.00 83.88 158 PRO A N 1
ATOM 1158 C CA . PRO A 1 158 ? 9.175 13.305 -3.901 1.00 83.88 158 PRO A CA 1
ATOM 1159 C C . PRO A 1 158 ? 8.341 14.168 -2.940 1.00 83.88 158 PRO A C 1
ATOM 1161 O O . PRO A 1 158 ? 7.733 15.141 -3.377 1.00 83.88 158 PRO A O 1
ATOM 1164 N N . SER A 1 159 ? 8.332 13.834 -1.647 1.00 80.75 159 SER A N 1
ATOM 1165 C CA . SER A 1 159 ? 7.682 14.611 -0.580 1.00 80.75 159 SER A CA 1
ATOM 1166 C C . SER A 1 159 ? 8.683 15.457 0.220 1.00 80.75 159 SER A C 1
ATOM 1168 O O . SER A 1 159 ? 9.844 15.070 0.359 1.00 80.75 159 SER A O 1
ATOM 1170 N N . GLY A 1 160 ? 8.201 16.601 0.741 1.00 64.25 160 GLY A N 1
ATOM 1171 C CA . GLY A 1 160 ? 8.675 17.401 1.894 1.00 64.25 160 GLY A CA 1
ATOM 1172 C C . GLY A 1 160 ? 10.176 17.676 2.082 1.00 64.25 160 GLY A C 1
ATOM 1173 O O . GLY A 1 160 ? 10.595 18.828 2.128 1.00 64.25 160 GLY A O 1
ATOM 1174 N N . SER A 1 161 ? 10.985 16.630 2.239 1.00 53.09 161 SER A N 1
ATOM 1175 C CA . SER A 1 161 ? 12.409 16.673 2.603 1.00 53.09 161 SER A CA 1
ATOM 1176 C C . SER A 1 161 ? 13.338 16.039 1.556 1.00 53.09 161 SER A C 1
ATOM 1178 O O . SER A 1 161 ? 14.559 16.205 1.595 1.00 53.09 161 SER A O 1
ATOM 1180 N N . SER A 1 162 ? 12.782 15.321 0.581 1.00 60.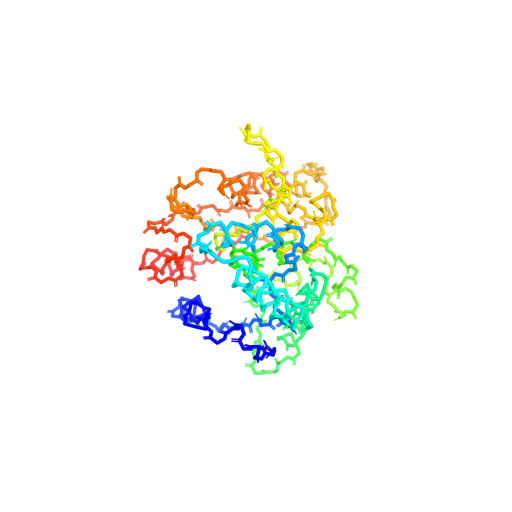78 162 SER A N 1
ATOM 1181 C CA . SER A 1 162 ? 13.543 14.560 -0.403 1.00 60.78 162 SER A CA 1
ATOM 1182 C C . SER A 1 162 ? 13.939 15.438 -1.600 1.00 60.78 162 SER A C 1
ATOM 1184 O O . SER A 1 162 ? 13.140 15.636 -2.512 1.00 60.78 162 SER A O 1
ATOM 1186 N N . LYS A 1 163 ? 15.213 15.857 -1.686 1.00 64.94 163 LYS A N 1
ATOM 1187 C CA . LYS A 1 163 ? 15.822 16.471 -2.898 1.00 64.94 163 LYS A CA 1
ATOM 1188 C C . LYS A 1 163 ? 15.984 15.493 -4.080 1.00 64.94 163 LYS A C 1
ATOM 1190 O O . LYS A 1 163 ? 16.800 15.718 -4.972 1.00 64.94 163 LYS A O 1
ATOM 1195 N N . LYS A 1 164 ? 15.281 14.358 -4.068 1.00 75.12 164 LYS A N 1
ATOM 1196 C CA . LYS A 1 164 ? 15.476 13.295 -5.056 1.00 75.12 164 LYS A CA 1
ATOM 1197 C C . LYS A 1 164 ? 14.845 13.676 -6.400 1.00 75.12 164 LYS A C 1
ATOM 1199 O O . LYS A 1 164 ? 13.812 14.346 -6.429 1.00 75.12 164 LYS A O 1
ATOM 1204 N N . PRO A 1 165 ? 15.474 13.283 -7.518 1.00 80.00 165 PRO A N 1
ATOM 1205 C CA . PRO A 1 165 ? 15.054 13.725 -8.835 1.00 80.00 165 PRO A CA 1
ATOM 1206 C C . PRO A 1 165 ? 13.696 13.141 -9.241 1.00 80.00 165 PRO A C 1
ATOM 1208 O O . PRO A 1 165 ? 13.494 11.927 -9.209 1.00 80.00 165 PRO A O 1
ATOM 1211 N N . ARG A 1 166 ? 12.797 14.010 -9.716 1.00 84.44 166 ARG A N 1
ATOM 1212 C CA . ARG A 1 166 ? 11.459 13.639 -10.208 1.00 84.44 166 ARG A CA 1
ATOM 1213 C C . ARG A 1 166 ? 11.495 12.673 -11.396 1.00 84.44 166 ARG A C 1
ATOM 1215 O O . ARG A 1 166 ? 10.675 11.767 -11.464 1.00 84.44 166 ARG A O 1
ATOM 1222 N N . TRP A 1 167 ? 12.483 12.801 -12.286 1.00 86.31 167 TRP A N 1
ATOM 1223 C CA . TRP A 1 167 ? 12.591 11.922 -13.458 1.00 86.31 167 TRP A CA 1
ATOM 1224 C C . TRP A 1 167 ? 12.666 10.438 -13.068 1.00 86.31 167 TRP A C 1
ATOM 1226 O O . TRP A 1 167 ? 12.126 9.586 -13.769 1.00 86.31 167 TRP A O 1
ATOM 1236 N N . PHE A 1 168 ? 13.296 10.117 -11.933 1.00 83.44 168 PHE A N 1
ATOM 1237 C CA . PHE A 1 168 ? 13.406 8.737 -11.477 1.00 83.44 168 PHE A CA 1
ATOM 1238 C C . PHE A 1 168 ? 12.062 8.207 -10.978 1.00 83.44 168 PHE A C 1
ATOM 1240 O O . PHE A 1 168 ? 11.657 7.104 -11.350 1.00 83.44 168 PHE A O 1
ATOM 1247 N N . THR A 1 169 ? 11.348 9.003 -10.174 1.00 84.19 169 THR A N 1
ATOM 1248 C CA . THR A 1 169 ? 10.005 8.632 -9.720 1.00 84.19 169 THR A CA 1
ATOM 1249 C C . THR A 1 169 ? 9.055 8.450 -10.892 1.00 84.19 169 THR A C 1
ATOM 1251 O O . THR A 1 169 ? 8.299 7.483 -10.908 1.00 84.19 169 THR A O 1
ATOM 1254 N N . ASP A 1 170 ? 9.172 9.295 -11.916 1.00 86.75 170 ASP A N 1
ATOM 1255 C CA . ASP A 1 170 ? 8.356 9.211 -13.124 1.00 86.75 170 ASP A CA 1
ATOM 1256 C C . ASP A 1 170 ? 8.609 7.905 -13.890 1.00 86.75 170 ASP A C 1
ATOM 1258 O O . ASP A 1 170 ? 7.652 7.233 -14.269 1.00 86.75 170 ASP A O 1
ATOM 1262 N N . ILE A 1 171 ? 9.871 7.488 -14.063 1.00 83.44 171 ILE A N 1
ATOM 1263 C CA . ILE A 1 171 ? 10.208 6.219 -14.734 1.00 83.44 171 ILE A CA 1
ATOM 1264 C C . ILE A 1 171 ? 9.639 5.023 -13.971 1.00 83.44 171 ILE A C 1
ATOM 1266 O O . ILE A 1 171 ? 9.033 4.142 -14.585 1.00 83.44 171 ILE A O 1
ATOM 1270 N N . VAL A 1 172 ? 9.817 4.975 -12.649 1.00 82.69 172 VAL A N 1
ATOM 1271 C CA . VAL A 1 172 ? 9.324 3.855 -11.833 1.00 82.69 172 VAL A CA 1
ATOM 1272 C C . VAL A 1 172 ? 7.801 3.815 -11.855 1.00 82.69 172 VAL A C 1
ATOM 1274 O O . VAL A 1 172 ? 7.229 2.769 -12.146 1.00 82.69 172 VAL A O 1
ATOM 1277 N N . VAL A 1 173 ? 7.131 4.945 -11.619 1.00 86.06 173 VAL A N 1
ATOM 1278 C CA . VAL A 1 173 ? 5.663 5.018 -11.602 1.00 86.06 173 VAL A CA 1
ATOM 1279 C C . VAL A 1 173 ? 5.086 4.658 -12.966 1.00 86.06 173 VAL A C 1
ATOM 1281 O O . VAL A 1 173 ? 4.167 3.843 -13.031 1.00 86.06 173 VAL A O 1
ATOM 1284 N N . LYS A 1 174 ? 5.676 5.160 -14.056 1.00 83.31 174 LYS A N 1
ATOM 1285 C CA . LYS A 1 174 ? 5.275 4.795 -15.417 1.00 83.31 174 LYS A CA 1
ATOM 1286 C C . LYS A 1 174 ? 5.480 3.311 -15.696 1.00 83.31 174 LYS A C 1
ATOM 1288 O O . LYS A 1 174 ? 4.607 2.685 -16.282 1.00 83.31 174 LYS A O 1
ATOM 1293 N N . SER A 1 175 ? 6.592 2.733 -15.246 1.00 76.44 175 SER A N 1
ATOM 1294 C CA . SER A 1 175 ? 6.884 1.307 -15.445 1.00 76.44 175 SER A CA 1
ATOM 1295 C C . SER A 1 175 ? 5.939 0.406 -14.654 1.00 76.44 175 SER A C 1
ATOM 1297 O O . SER A 1 175 ? 5.535 -0.651 -15.129 1.00 76.44 175 SER A O 1
ATOM 1299 N N . VAL A 1 176 ? 5.581 0.826 -13.443 1.00 78.31 176 VAL A N 1
ATOM 1300 C CA . VAL A 1 176 ? 4.729 0.063 -12.534 1.00 78.31 176 VAL A CA 1
ATOM 1301 C C . VAL A 1 176 ? 3.261 0.159 -12.947 1.00 78.31 176 VAL A C 1
ATOM 1303 O O . VAL A 1 176 ? 2.601 -0.863 -13.129 1.00 78.31 176 VAL A O 1
ATOM 1306 N N . TRP A 1 177 ? 2.762 1.379 -13.133 1.00 79.75 177 TRP A N 1
ATOM 1307 C CA . TRP A 1 177 ? 1.338 1.662 -13.309 1.00 79.75 177 TRP A CA 1
ATOM 1308 C C . TRP A 1 177 ? 0.922 1.898 -14.764 1.00 79.75 177 TRP A C 1
ATOM 1310 O O . TRP A 1 177 ? -0.271 2.003 -15.043 1.00 79.75 177 TRP A O 1
ATOM 1320 N N . GLY A 1 178 ? 1.873 2.004 -15.697 1.00 78.38 178 GLY A N 1
ATOM 1321 C CA . GLY A 1 178 ? 1.594 2.281 -17.112 1.00 78.38 178 GLY A CA 1
ATOM 1322 C C . GLY A 1 178 ? 1.065 3.680 -17.386 1.00 78.38 178 GLY A C 1
ATOM 1323 O O . GLY A 1 178 ? 0.447 3.903 -18.424 1.00 78.38 178 GLY A O 1
ATOM 1324 N N . SER A 1 179 ? 1.252 4.606 -16.448 1.00 82.88 179 SER A N 1
ATOM 1325 C CA . SER A 1 179 ? 0.715 5.959 -16.520 1.00 82.88 179 SER A CA 1
ATOM 1326 C C . SER A 1 179 ? 1.694 6.957 -15.923 1.00 82.88 179 SER A C 1
ATOM 1328 O O . SER A 1 179 ? 2.495 6.620 -15.053 1.00 82.88 179 SER A O 1
ATOM 1330 N N . ASP A 1 180 ? 1.603 8.200 -16.385 1.00 86.50 180 ASP A N 1
ATOM 1331 C CA . ASP A 1 180 ? 2.419 9.303 -15.886 1.00 86.50 180 ASP A CA 1
ATOM 1332 C C . ASP A 1 180 ? 2.194 9.505 -14.383 1.00 86.50 180 ASP A C 1
ATOM 1334 O O . ASP A 1 180 ? 1.061 9.398 -13.899 1.00 86.50 180 ASP A O 1
ATOM 1338 N N . ALA A 1 181 ? 3.258 9.847 -13.650 1.00 86.69 181 ALA A N 1
ATOM 1339 C CA . ALA A 1 181 ? 3.197 10.001 -12.198 1.00 86.69 181 ALA A CA 1
ATOM 1340 C C . ALA A 1 181 ? 2.220 11.082 -11.727 1.00 86.69 181 ALA A C 1
ATOM 1342 O O . ALA A 1 181 ? 1.714 11.012 -10.611 1.00 86.69 181 ALA A O 1
ATOM 1343 N N . ASP A 1 182 ? 1.901 12.054 -12.582 1.00 87.44 182 ASP A N 1
ATOM 1344 C CA . ASP A 1 182 ? 0.895 13.074 -12.288 1.00 87.44 182 ASP A CA 1
ATOM 1345 C C . ASP A 1 182 ? -0.544 12.563 -12.303 1.00 87.44 182 ASP A C 1
ATOM 1347 O O . ASP A 1 182 ? -1.399 13.158 -11.652 1.00 87.44 182 ASP A O 1
ATOM 1351 N N . LYS A 1 183 ? -0.799 11.455 -13.001 1.00 89.06 183 LYS A N 1
ATOM 1352 C CA . LYS A 1 183 ? -2.118 10.815 -13.091 1.00 89.06 183 LYS A CA 1
ATOM 1353 C C . LYS A 1 183 ? -2.319 9.742 -12.023 1.00 89.06 183 LYS A C 1
ATOM 1355 O O . LYS A 1 183 ? -3.452 9.341 -11.778 1.00 89.06 183 LYS A O 1
ATOM 1360 N N . ILE A 1 184 ? -1.237 9.261 -11.410 1.00 90.94 184 ILE A N 1
ATOM 1361 C CA . ILE A 1 184 ? -1.313 8.289 -10.321 1.00 90.94 184 ILE A CA 1
ATOM 1362 C C . ILE A 1 184 ? -1.447 9.048 -8.994 1.00 90.94 184 ILE A C 1
ATOM 1364 O O . ILE A 1 184 ? -0.618 9.920 -8.707 1.00 90.94 184 ILE A O 1
ATOM 1368 N N . PRO A 1 185 ? -2.470 8.742 -8.174 1.00 91.38 185 PRO A N 1
ATOM 1369 C CA . PRO A 1 185 ? -2.627 9.359 -6.866 1.00 91.38 185 PRO A CA 1
ATOM 1370 C C . PRO A 1 185 ? -1.370 9.147 -6.025 1.00 91.38 185 PRO A C 1
ATOM 1372 O O . PRO A 1 185 ? -0.686 8.137 -6.130 1.00 91.38 185 PRO A O 1
ATOM 1375 N N . SER A 1 186 ? -1.051 10.125 -5.188 1.00 93.31 186 SER A N 1
ATOM 1376 C CA . SER A 1 186 ? 0.084 10.052 -4.276 1.00 93.31 186 SER A CA 1
ATOM 1377 C C . SER A 1 186 ? -0.466 10.119 -2.856 1.00 93.31 186 SER A C 1
ATOM 1379 O O . SER A 1 186 ? -0.751 11.229 -2.401 1.00 93.31 186 SER A O 1
ATOM 1381 N N . PRO A 1 187 ? -0.678 8.976 -2.174 1.00 93.44 187 PRO A N 1
ATOM 1382 C CA . PRO A 1 187 ? -1.369 8.927 -0.885 1.00 93.44 187 PRO A CA 1
ATOM 1383 C C . PRO A 1 187 ? -0.853 9.932 0.149 1.00 93.44 187 PRO A C 1
ATOM 1385 O O . PRO A 1 187 ? -1.642 10.619 0.792 1.00 93.44 187 PRO A O 1
ATOM 1388 N N . VAL A 1 188 ? 0.467 10.094 0.261 1.00 93.25 188 VAL A N 1
ATOM 1389 C CA . VAL A 1 188 ? 1.091 11.074 1.160 1.00 93.25 188 VAL A CA 1
ATOM 1390 C C . VAL A 1 188 ? 0.739 12.508 0.777 1.00 93.25 188 VAL A C 1
ATOM 1392 O O . VAL A 1 188 ? 0.409 13.298 1.650 1.00 93.25 188 VAL A O 1
ATOM 1395 N N . HIS A 1 189 ? 0.729 12.855 -0.512 1.00 92.06 189 HIS A N 1
ATOM 1396 C CA . HIS A 1 189 ? 0.397 14.214 -0.947 1.00 92.06 189 HIS A CA 1
ATOM 1397 C C . HIS A 1 189 ? -1.099 14.495 -0.830 1.00 92.06 189 HIS A C 1
ATOM 1399 O O . HIS A 1 189 ? -1.472 15.607 -0.476 1.00 92.06 189 HIS A O 1
ATOM 1405 N N . GLN A 1 190 ? -1.944 13.491 -1.083 1.00 91.25 190 GLN A N 1
ATOM 1406 C CA . GLN A 1 190 ? -3.383 13.590 -0.845 1.00 91.25 190 GLN A CA 1
ATOM 1407 C C . GLN A 1 190 ? -3.669 13.827 0.637 1.00 91.25 190 GLN A C 1
ATOM 1409 O O . GLN A 1 190 ? -4.460 14.701 0.966 1.00 91.25 190 GLN A O 1
ATOM 1414 N N . MET A 1 191 ? -2.996 13.103 1.536 1.00 90.06 191 MET A N 1
ATOM 1415 C CA . MET A 1 191 ? -3.147 13.316 2.976 1.00 90.06 191 MET A CA 1
ATOM 1416 C C . MET A 1 191 ? -2.595 14.683 3.410 1.00 90.06 191 MET A C 1
ATOM 1418 O O . MET A 1 191 ? -3.224 15.377 4.198 1.00 90.06 191 MET A O 1
ATOM 1422 N N . LEU A 1 192 ? -1.453 15.114 2.864 1.00 87.88 192 LEU A N 1
ATOM 1423 C CA . LEU A 1 192 ? -0.860 16.424 3.163 1.00 87.88 192 LEU A CA 1
ATOM 1424 C C . LEU A 1 192 ? -1.701 17.606 2.666 1.00 87.88 192 LEU A C 1
ATOM 1426 O O . LEU A 1 192 ? -1.607 18.683 3.248 1.00 87.88 192 LEU A O 1
ATOM 1430 N N . SER A 1 193 ? -2.495 17.426 1.607 1.00 86.00 193 SER A N 1
ATOM 1431 C CA . SER A 1 193 ? -3.397 18.463 1.099 1.00 86.00 193 SER A CA 1
ATOM 1432 C C . SER A 1 193 ? -4.700 18.575 1.893 1.00 86.00 193 SER A C 1
ATOM 1434 O O . SER A 1 193 ? -5.544 19.392 1.537 1.00 86.00 193 SER A O 1
ATOM 1436 N N . HIS A 1 194 ? -4.914 17.741 2.916 1.00 78.25 194 HIS A N 1
ATOM 1437 C CA . HIS A 1 194 ? -6.078 17.886 3.782 1.00 78.25 194 HIS A CA 1
ATOM 1438 C C . HIS A 1 194 ? -5.905 19.106 4.688 1.00 78.25 194 HIS A C 1
ATOM 1440 O O . HIS A 1 194 ? -4.888 19.258 5.367 1.00 78.25 194 HIS A O 1
ATOM 1446 N N . GLU A 1 195 ? -6.932 19.956 4.714 1.00 72.44 195 GLU A N 1
ATOM 1447 C CA . GLU A 1 195 ? -6.988 21.098 5.620 1.00 72.44 195 GLU A CA 1
ATOM 1448 C C . GLU A 1 195 ? -6.933 20.615 7.081 1.00 72.44 195 GLU A C 1
ATOM 1450 O O . GLU A 1 195 ? -7.731 19.738 7.462 1.00 72.44 195 GLU A O 1
ATOM 1455 N N . PRO A 1 196 ? -6.029 21.174 7.911 1.00 63.88 196 PRO A N 1
ATOM 1456 C CA . PRO A 1 196 ? -5.989 20.896 9.340 1.00 63.88 196 PRO A CA 1
ATOM 1457 C C . PRO A 1 196 ? -7.364 21.163 9.959 1.00 63.88 196 PRO A C 1
ATOM 1459 O O . PRO A 1 196 ? -7.960 22.213 9.732 1.00 63.88 196 PRO A O 1
ATOM 1462 N N . ASN A 1 197 ? -7.877 20.223 10.753 1.00 54.03 197 ASN A N 1
ATOM 1463 C CA . ASN A 1 197 ? -9.195 20.319 11.395 1.00 54.03 197 ASN A CA 1
ATOM 1464 C C . ASN A 1 197 ? -10.400 20.390 10.439 1.00 54.03 197 ASN A C 1
ATOM 1466 O O . ASN A 1 197 ? -11.495 20.770 10.872 1.00 54.03 197 ASN A O 1
ATOM 1470 N N . SER A 1 198 ? -10.258 19.993 9.168 1.00 56.00 198 SER A N 1
ATOM 1471 C CA . SER A 1 198 ? -11.439 19.666 8.368 1.00 56.00 198 SER A CA 1
ATOM 1472 C C . SER A 1 198 ? -12.175 18.522 9.074 1.00 56.00 198 SER A C 1
ATOM 1474 O O . SER A 1 198 ? -11.730 17.380 9.087 1.00 56.00 198 SER A O 1
ATOM 1476 N N . ARG A 1 199 ? -13.299 18.845 9.730 1.00 41.81 199 ARG A N 1
ATOM 1477 C CA . ARG A 1 199 ? -14.160 17.961 10.551 1.00 41.81 199 ARG A CA 1
ATOM 1478 C C . ARG A 1 199 ? -14.674 16.692 9.829 1.00 41.81 199 ARG A C 1
ATOM 1480 O O . ARG A 1 199 ? -15.564 16.022 10.335 1.00 41.81 199 ARG A O 1
ATOM 1487 N N . ALA A 1 200 ? -14.191 16.390 8.627 1.00 48.91 200 ALA A N 1
ATOM 1488 C CA . ALA A 1 200 ? -14.858 15.555 7.641 1.00 48.91 200 ALA A CA 1
ATOM 1489 C C . ALA A 1 200 ? -14.357 14.106 7.556 1.00 48.91 200 ALA A C 1
ATOM 1491 O O . ALA A 1 200 ? -15.009 13.302 6.894 1.00 48.91 200 ALA A O 1
ATOM 1492 N N . ARG A 1 201 ? -13.268 13.715 8.229 1.00 61.16 201 ARG A N 1
ATOM 1493 C CA . ARG A 1 201 ? -12.914 12.293 8.340 1.00 61.16 201 ARG A CA 1
ATOM 1494 C C . ARG A 1 201 ? -12.406 11.973 9.731 1.00 61.16 201 ARG A C 1
ATOM 1496 O O . ARG A 1 201 ? -11.245 12.203 10.040 1.00 61.16 201 ARG A O 1
ATOM 1503 N N . ASP A 1 202 ? -13.269 11.364 10.535 1.00 80.56 202 ASP A N 1
ATOM 1504 C CA . ASP A 1 202 ? -12.823 10.478 11.604 1.00 80.56 202 ASP A CA 1
ATOM 1505 C C . ASP A 1 202 ? -11.887 9.436 10.966 1.00 80.56 202 ASP A C 1
ATOM 1507 O O . ASP A 1 202 ? -12.341 8.473 10.351 1.00 80.56 202 ASP A O 1
ATOM 1511 N N . LEU A 1 203 ? -10.574 9.650 11.016 1.00 88.69 203 LEU A N 1
ATOM 1512 C CA . LEU A 1 203 ? -9.628 8.697 10.449 1.00 88.69 203 LEU A CA 1
ATOM 1513 C C . LEU A 1 203 ? -9.468 7.530 11.428 1.00 88.69 203 LEU A C 1
ATOM 1515 O O . LEU A 1 203 ? -9.229 7.763 12.618 1.00 88.69 203 LEU A O 1
ATOM 1519 N N . PRO A 1 204 ? -9.566 6.271 10.968 1.00 91.44 204 PRO A N 1
ATOM 1520 C CA . PRO A 1 204 ? -9.192 5.150 11.804 1.00 91.44 204 PRO A CA 1
ATOM 1521 C C . PRO A 1 204 ? -7.700 5.258 12.169 1.00 91.44 204 PRO A C 1
ATOM 1523 O O . PRO A 1 204 ? -6.903 5.820 11.409 1.00 91.44 204 PRO A O 1
ATOM 1526 N N . PRO A 1 205 ? -7.297 4.718 13.324 1.00 93.94 205 PRO A N 1
ATOM 1527 C CA . PRO A 1 205 ? -5.899 4.645 13.727 1.00 93.94 205 PRO A CA 1
ATOM 1528 C C . PRO A 1 205 ? -5.055 3.918 12.668 1.00 93.94 205 PRO A C 1
ATOM 1530 O O . PRO A 1 205 ? -5.411 2.826 12.214 1.00 93.94 205 PRO A O 1
ATOM 1533 N N . HIS A 1 206 ? -3.932 4.524 12.290 1.00 95.19 206 HIS A N 1
ATOM 1534 C CA . HIS A 1 206 ? -2.968 3.973 11.342 1.00 95.19 206 HIS A CA 1
ATOM 1535 C C . HIS A 1 206 ? -1.750 3.416 12.080 1.00 95.19 206 HIS A C 1
ATOM 1537 O O . HIS A 1 206 ? -1.129 4.112 12.882 1.00 95.19 206 HIS A O 1
ATOM 1543 N N . LEU A 1 207 ? -1.370 2.185 11.756 1.00 96.44 207 LEU A N 1
ATOM 1544 C CA . LEU A 1 207 ? -0.104 1.583 12.150 1.00 96.44 207 LEU A CA 1
ATOM 1545 C C . LEU A 1 207 ? 0.772 1.431 10.908 1.00 96.44 207 LEU A C 1
ATOM 1547 O O . LEU A 1 207 ? 0.439 0.680 9.991 1.00 96.44 207 LEU A O 1
ATOM 1551 N N . LEU A 1 208 ? 1.887 2.155 10.871 1.00 96.69 208 LEU A N 1
ATOM 1552 C CA . LEU A 1 208 ? 2.821 2.155 9.756 1.00 96.69 208 LEU A CA 1
ATOM 1553 C C . LEU A 1 208 ? 4.114 1.456 10.155 1.00 96.69 208 LEU A C 1
ATOM 1555 O O . LEU A 1 208 ? 4.911 1.973 10.932 1.00 96.69 208 LEU A O 1
ATOM 1559 N N . VAL A 1 209 ? 4.353 0.289 9.583 1.00 95.31 209 VAL A N 1
ATOM 1560 C CA . VAL A 1 209 ? 5.593 -0.456 9.764 1.00 95.31 209 VAL A CA 1
ATOM 1561 C C . VAL A 1 209 ? 6.511 -0.137 8.591 1.00 95.31 209 VAL A C 1
ATOM 1563 O O . VAL A 1 209 ? 6.107 -0.281 7.446 1.00 95.31 209 VAL A O 1
ATOM 1566 N N . GLY A 1 210 ? 7.741 0.286 8.855 1.00 94.19 210 GLY A N 1
ATOM 1567 C CA . GLY A 1 210 ? 8.786 0.453 7.843 1.00 94.19 210 GLY A CA 1
ATOM 1568 C C . GLY A 1 210 ? 10.034 -0.338 8.203 1.00 94.19 210 GLY A C 1
ATOM 1569 O O . GLY A 1 210 ? 10.206 -0.760 9.347 1.00 94.19 210 GLY A O 1
ATOM 1570 N N . CYS A 1 211 ? 10.915 -0.524 7.235 1.00 91.88 211 CYS A N 1
ATOM 1571 C CA . CYS A 1 211 ? 12.201 -1.185 7.433 1.00 91.88 211 CYS A CA 1
ATOM 1572 C C . CYS A 1 211 ? 13.277 -0.173 7.846 1.00 91.88 211 CYS A C 1
ATOM 1574 O O . CYS A 1 211 ? 13.221 0.991 7.454 1.00 91.88 211 CYS A O 1
ATOM 1576 N N . GLY A 1 212 ? 14.303 -0.613 8.583 1.00 83.69 212 GLY A N 1
ATOM 1577 C CA . GLY A 1 212 ? 15.497 0.217 8.818 1.00 83.69 212 GLY A CA 1
ATOM 1578 C C . GLY A 1 212 ? 16.237 0.568 7.519 1.00 83.69 212 GLY A C 1
ATOM 1579 O O . GLY A 1 212 ? 16.882 1.607 7.415 1.00 83.69 212 GLY A O 1
ATOM 1580 N N . SER A 1 213 ? 16.117 -0.286 6.502 1.00 79.69 213 SER A N 1
ATOM 1581 C CA . SER A 1 213 ? 16.573 -0.031 5.135 1.00 79.69 213 SER A CA 1
ATOM 1582 C C . SER A 1 213 ? 15.579 -0.665 4.171 1.00 79.69 213 SER A C 1
ATOM 1584 O O . SER A 1 213 ? 15.610 -1.878 3.985 1.00 79.69 213 SER A O 1
ATOM 1586 N N . GLU A 1 214 ? 14.679 0.129 3.585 1.00 83.06 214 GLU A N 1
ATOM 1587 C CA . GLU A 1 214 ? 13.608 -0.394 2.725 1.00 83.06 214 GLU A CA 1
ATOM 1588 C C . GLU A 1 214 ? 14.208 -1.144 1.530 1.00 83.06 214 GLU A C 1
ATOM 1590 O O . GLU A 1 214 ? 14.247 -2.376 1.505 1.00 83.06 214 GLU A O 1
ATOM 1595 N N . THR A 1 215 ? 14.783 -0.447 0.555 1.00 77.62 215 THR A N 1
ATOM 1596 C CA . THR A 1 215 ? 15.146 -1.086 -0.721 1.00 77.62 215 THR A CA 1
ATOM 1597 C C . THR A 1 215 ? 16.619 -1.478 -0.776 1.00 77.62 215 THR A C 1
ATOM 1599 O O . THR A 1 215 ? 17.383 -0.942 -1.572 1.00 77.62 215 THR A O 1
ATOM 1602 N N . PHE A 1 216 ? 17.047 -2.379 0.116 1.00 64.94 216 PHE A N 1
ATOM 1603 C CA . PHE A 1 216 ? 18.473 -2.706 0.335 1.00 64.94 216 PHE A CA 1
ATOM 1604 C C . PHE A 1 216 ? 19.330 -1.477 0.695 1.00 64.94 216 PHE A C 1
ATOM 1606 O O . PHE A 1 216 ? 20.532 -1.454 0.446 1.00 64.94 216 PHE A O 1
ATOM 1613 N N . GLY A 1 217 ? 18.701 -0.428 1.236 1.00 66.12 217 GLY A N 1
ATOM 1614 C CA . GLY A 1 217 ? 19.364 0.842 1.522 1.00 66.12 217 GLY A CA 1
ATOM 1615 C C . GLY A 1 217 ? 19.705 1.662 0.276 1.00 66.12 217 GLY A C 1
ATOM 1616 O O . GLY A 1 217 ? 20.512 2.578 0.386 1.00 66.12 217 GLY A O 1
ATOM 1617 N N . ILE A 1 218 ? 19.121 1.361 -0.896 1.00 75.94 218 ILE A N 1
ATOM 1618 C CA . ILE A 1 218 ? 19.226 2.208 -2.092 1.00 75.94 218 ILE A CA 1
ATOM 1619 C C . ILE A 1 218 ? 18.385 3.464 -1.840 1.00 75.94 218 ILE A C 1
ATOM 1621 O O . ILE A 1 218 ? 17.161 3.423 -2.015 1.00 75.94 218 ILE A O 1
ATOM 1625 N N . PRO A 1 219 ? 19.002 4.617 -1.510 1.00 78.06 219 PRO A N 1
ATOM 1626 C CA . PRO A 1 219 ? 18.249 5.745 -0.978 1.00 78.06 219 PRO A CA 1
ATOM 1627 C C . PRO A 1 219 ? 17.253 6.289 -1.993 1.00 78.06 219 PRO A C 1
ATOM 1629 O O . PRO A 1 219 ? 16.248 6.873 -1.619 1.00 78.06 219 PRO A O 1
ATOM 1632 N N . LEU A 1 220 ? 17.503 6.109 -3.290 1.00 75.88 220 LEU A N 1
ATOM 1633 C CA . LEU A 1 220 ? 16.642 6.621 -4.347 1.00 75.88 220 LEU A CA 1
ATOM 1634 C C . LEU A 1 220 ? 15.258 5.946 -4.375 1.00 75.88 220 LEU A C 1
ATOM 1636 O O . LEU A 1 220 ? 14.254 6.627 -4.577 1.00 75.88 220 LEU A O 1
ATOM 1640 N N . LEU A 1 221 ? 15.195 4.639 -4.112 1.00 77.75 221 LEU A N 1
ATOM 1641 C CA . LEU A 1 221 ? 13.940 3.879 -4.069 1.00 77.75 221 LEU A CA 1
ATOM 1642 C C . LEU A 1 221 ? 13.158 4.147 -2.777 1.00 77.75 221 LEU A C 1
ATOM 1644 O O . LEU A 1 221 ? 11.931 4.081 -2.765 1.00 77.75 221 LEU A O 1
ATOM 1648 N N . ASP A 1 222 ? 13.838 4.590 -1.722 1.00 82.00 222 ASP A N 1
ATOM 1649 C CA . ASP A 1 222 ? 13.186 4.882 -0.448 1.00 82.00 222 ASP A CA 1
ATOM 1650 C C . ASP A 1 222 ? 12.239 6.106 -0.525 1.00 82.00 222 ASP A C 1
ATOM 1652 O O . ASP A 1 222 ? 11.436 6.344 0.374 1.00 82.00 222 ASP A O 1
ATOM 1656 N N . THR A 1 223 ? 12.276 6.878 -1.627 1.00 82.25 223 THR A N 1
ATOM 1657 C CA . THR A 1 223 ? 11.335 7.991 -1.885 1.00 82.25 223 THR A CA 1
ATOM 1658 C C . THR A 1 223 ? 9.884 7.551 -1.993 1.00 82.25 223 THR A C 1
ATOM 1660 O O . THR A 1 223 ? 9.009 8.371 -1.759 1.00 82.25 223 THR A O 1
ATOM 1663 N N . PHE A 1 224 ? 9.598 6.301 -2.352 1.00 86.12 224 PHE A N 1
ATOM 1664 C CA . PHE A 1 224 ? 8.212 5.874 -2.547 1.00 86.12 224 PHE A CA 1
ATOM 1665 C C . PHE A 1 224 ? 7.500 5.538 -1.238 1.00 86.12 224 PHE A C 1
ATOM 1667 O O . PHE A 1 224 ? 6.274 5.552 -1.204 1.00 86.12 224 PHE A O 1
ATOM 1674 N N . PHE A 1 225 ? 8.229 5.234 -0.162 1.00 90.00 225 PHE A N 1
ATOM 1675 C CA . PHE A 1 225 ? 7.608 4.724 1.060 1.00 90.00 225 PHE A CA 1
ATOM 1676 C C . PHE A 1 225 ? 6.983 5.827 1.907 1.00 90.00 225 PHE A C 1
ATOM 1678 O O . PHE A 1 225 ? 5.890 5.633 2.420 1.00 90.00 225 PHE A O 1
ATOM 1685 N N . CYS A 1 226 ? 7.632 6.993 2.022 1.00 90.31 226 CYS A N 1
ATOM 1686 C CA . CYS A 1 226 ? 7.094 8.192 2.688 1.00 90.31 226 CYS A CA 1
ATOM 1687 C C . CYS A 1 226 ? 6.414 7.928 4.051 1.00 90.31 226 CYS A C 1
ATOM 1689 O O . CYS A 1 226 ? 5.455 8.617 4.398 1.00 90.31 226 CYS A O 1
ATOM 1691 N N . ARG A 1 227 ? 6.876 6.929 4.820 1.00 93.56 227 ARG A N 1
ATOM 1692 C CA . ARG A 1 227 ? 6.213 6.464 6.050 1.00 93.56 227 ARG A CA 1
ATOM 1693 C C . ARG A 1 227 ? 6.000 7.598 7.050 1.00 93.56 227 ARG A C 1
ATOM 1695 O O . ARG A 1 227 ? 4.883 7.815 7.512 1.00 93.56 227 ARG A O 1
ATOM 1702 N N . ASP A 1 228 ? 7.078 8.303 7.374 1.00 93.00 228 ASP A N 1
ATOM 1703 C CA . ASP A 1 228 ? 7.067 9.322 8.423 1.00 93.00 228 ASP A CA 1
ATOM 1704 C C . ASP A 1 228 ? 6.305 10.575 7.971 1.00 93.00 228 ASP A C 1
ATOM 1706 O O . ASP A 1 228 ? 5.509 11.119 8.735 1.00 93.00 228 ASP A O 1
ATOM 1710 N N . ASP A 1 229 ? 6.447 10.960 6.699 1.00 92.81 229 ASP A N 1
ATOM 1711 C CA . ASP A 1 229 ? 5.673 12.052 6.098 1.00 92.81 229 ASP A CA 1
ATOM 1712 C C . ASP A 1 229 ? 4.166 11.746 6.100 1.00 92.81 229 ASP A C 1
ATOM 1714 O O . ASP A 1 229 ? 3.355 12.607 6.440 1.00 92.81 229 ASP A O 1
ATOM 1718 N N . TYR A 1 230 ? 3.774 10.513 5.761 1.00 94.31 230 TYR A N 1
ATOM 1719 C CA . TYR A 1 230 ? 2.373 10.092 5.786 1.00 94.31 230 TYR A CA 1
ATOM 1720 C C . TYR A 1 230 ? 1.828 10.042 7.214 1.00 94.31 230 TYR A C 1
ATOM 1722 O O . TYR A 1 230 ? 0.724 10.523 7.459 1.00 94.31 230 TYR A O 1
ATOM 1730 N N . ALA A 1 231 ? 2.590 9.508 8.172 1.00 94.81 231 ALA A N 1
ATOM 1731 C CA . ALA A 1 231 ? 2.188 9.486 9.577 1.00 94.81 231 ALA A CA 1
ATOM 1732 C C . ALA A 1 231 ? 1.972 10.907 10.120 1.00 94.81 231 ALA A C 1
ATOM 1734 O O . ALA A 1 231 ? 0.945 11.188 10.736 1.00 94.81 231 ALA A O 1
ATOM 1735 N N . ALA A 1 232 ? 2.893 11.828 9.821 1.00 93.00 232 ALA A N 1
ATOM 1736 C CA . ALA A 1 232 ? 2.752 13.236 10.173 1.00 93.00 232 ALA A CA 1
ATOM 1737 C C . ALA A 1 232 ? 1.521 13.879 9.512 1.00 93.00 232 ALA A C 1
ATOM 1739 O O . ALA A 1 232 ? 0.837 14.685 10.145 1.00 93.00 232 ALA A O 1
ATOM 1740 N N . ALA A 1 233 ? 1.214 13.512 8.264 1.00 91.56 233 ALA A N 1
ATOM 1741 C CA . ALA A 1 233 ? 0.031 13.987 7.556 1.00 91.56 233 ALA A CA 1
ATOM 1742 C C . ALA A 1 233 ? -1.275 13.481 8.198 1.00 91.56 233 ALA A C 1
ATOM 1744 O O . ALA A 1 233 ? -2.185 14.276 8.420 1.00 91.56 233 ALA A O 1
ATOM 1745 N N . VAL A 1 234 ? -1.347 12.199 8.578 1.00 92.25 234 VAL A N 1
ATOM 1746 C CA . VAL A 1 234 ? -2.501 11.628 9.301 1.00 92.25 234 VAL A CA 1
ATOM 1747 C C . VAL A 1 234 ? -2.714 12.329 10.642 1.00 92.25 234 VAL A C 1
ATOM 1749 O O . VAL A 1 234 ? -3.838 12.721 10.952 1.00 92.25 234 VAL A O 1
ATOM 1752 N N . THR A 1 235 ? -1.647 12.537 11.418 1.00 91.94 235 THR A N 1
ATOM 1753 C CA . THR A 1 235 ? -1.723 13.240 12.708 1.00 91.94 235 THR A CA 1
ATOM 1754 C C . THR A 1 235 ? -2.182 14.687 12.536 1.00 91.94 235 THR A C 1
ATOM 1756 O O . THR A 1 235 ? -3.026 15.167 13.289 1.00 91.94 235 THR A O 1
ATOM 1759 N N . ARG A 1 236 ? -1.690 15.388 11.506 1.00 89.44 236 ARG A N 1
ATOM 1760 C CA . ARG A 1 236 ? -2.118 16.759 11.180 1.00 89.44 236 ARG A CA 1
ATOM 1761 C C . ARG A 1 236 ? -3.595 16.840 10.792 1.00 89.44 236 ARG A C 1
ATOM 1763 O O . ARG A 1 236 ? -4.251 17.825 11.115 1.00 89.44 236 ARG A O 1
ATOM 1770 N N . ALA A 1 237 ? -4.113 15.807 10.134 1.00 87.44 237 ALA A N 1
ATOM 1771 C CA . ALA A 1 237 ? -5.528 15.683 9.799 1.00 87.44 237 ALA A CA 1
ATOM 1772 C C . ALA A 1 237 ? -6.416 15.325 11.013 1.00 87.44 237 ALA A C 1
ATOM 1774 O O . ALA A 1 237 ? -7.618 15.138 10.850 1.00 87.44 237 ALA A O 1
ATOM 1775 N N . GLY A 1 238 ? -5.853 15.228 12.225 1.00 87.38 238 GLY A N 1
ATOM 1776 C CA . GLY A 1 238 ? -6.580 14.879 13.450 1.00 87.38 238 GLY A CA 1
ATOM 1777 C C . GLY A 1 238 ? -6.737 13.373 13.682 1.00 87.38 238 GLY A C 1
ATOM 1778 O O . GLY A 1 238 ? -7.439 12.966 14.605 1.00 87.38 238 GLY A O 1
ATOM 1779 N N . GLY A 1 239 ? -6.098 12.536 12.859 1.00 89.75 239 GLY A N 1
ATOM 1780 C CA . GLY A 1 239 ? -6.044 11.090 13.056 1.00 89.75 239 GLY A CA 1
ATOM 1781 C C . GLY A 1 239 ? -4.961 10.662 14.050 1.00 89.75 239 GLY A C 1
ATOM 1782 O O . GLY A 1 239 ? -4.112 11.445 14.469 1.00 89.75 239 GLY A O 1
ATOM 1783 N N . LYS A 1 240 ? -4.953 9.370 14.389 1.00 92.69 240 LYS A N 1
ATOM 1784 C CA . LYS A 1 240 ? -3.878 8.737 15.165 1.00 92.69 240 LYS A CA 1
ATOM 1785 C C . LYS A 1 240 ? -3.006 7.911 14.230 1.00 92.69 240 LYS A C 1
ATOM 1787 O O . LYS A 1 240 ? -3.514 7.010 13.566 1.00 92.69 240 LYS A O 1
ATOM 1792 N N . ALA A 1 241 ? -1.711 8.195 14.191 1.00 94.88 241 ALA A N 1
ATOM 1793 C CA . ALA A 1 241 ? -0.738 7.397 13.458 1.00 94.88 241 ALA A CA 1
ATOM 1794 C C . ALA A 1 241 ? 0.408 6.979 14.377 1.00 94.88 241 ALA A C 1
ATOM 1796 O O . ALA A 1 241 ? 0.955 7.795 15.116 1.00 94.88 241 ALA A O 1
ATOM 1797 N N . GLU A 1 242 ? 0.780 5.708 14.309 1.00 95.75 242 GLU A N 1
ATOM 1798 C CA . GLU A 1 242 ? 1.957 5.162 14.969 1.00 95.75 242 GLU A CA 1
ATOM 1799 C C . GLU A 1 242 ? 2.906 4.591 13.917 1.00 95.75 242 GLU A C 1
ATOM 1801 O O . GLU A 1 242 ? 2.476 3.887 13.001 1.00 95.75 242 GLU A O 1
ATOM 1806 N N . THR A 1 243 ? 4.200 4.878 14.054 1.00 95.69 243 THR A N 1
ATOM 1807 C CA . THR A 1 243 ? 5.244 4.307 13.205 1.00 95.69 243 THR A CA 1
ATOM 1808 C C . THR A 1 243 ? 6.067 3.283 13.978 1.00 95.69 243 THR A C 1
ATOM 1810 O O . THR A 1 243 ? 6.433 3.479 15.134 1.00 95.69 243 THR A O 1
ATOM 1813 N N . ILE A 1 244 ? 6.378 2.169 13.323 1.00 94.94 244 ILE A N 1
ATOM 1814 C CA . ILE A 1 244 ? 7.283 1.139 13.825 1.00 94.94 244 ILE A CA 1
ATOM 1815 C C . ILE A 1 244 ? 8.373 0.926 12.779 1.00 94.94 244 ILE A C 1
ATOM 1817 O O . ILE A 1 244 ? 8.101 0.853 11.581 1.00 94.94 244 ILE A O 1
ATOM 1821 N N . THR A 1 245 ? 9.614 0.800 13.235 1.00 95.06 245 THR A N 1
ATOM 1822 C CA . THR A 1 245 ? 10.726 0.325 12.405 1.00 95.06 245 THR A CA 1
ATOM 1823 C C . THR A 1 245 ? 11.041 -1.120 12.761 1.00 95.06 245 THR A C 1
ATOM 1825 O O . THR A 1 245 ? 11.089 -1.447 13.950 1.00 95.06 245 THR A O 1
ATOM 1828 N N . VAL A 1 246 ? 11.265 -1.964 11.756 1.00 94.19 246 VAL A N 1
ATOM 1829 C CA . VAL A 1 246 ? 11.708 -3.354 11.928 1.00 94.19 246 VAL A CA 1
ATOM 1830 C C . VAL A 1 246 ? 13.111 -3.576 11.370 1.00 94.19 246 VAL A C 1
ATOM 1832 O O . VAL A 1 246 ? 13.508 -2.952 10.379 1.00 94.19 246 VAL A O 1
ATOM 1835 N N . ASN A 1 247 ? 13.855 -4.484 11.998 1.00 92.31 247 ASN A N 1
ATOM 1836 C CA . ASN A 1 247 ? 15.193 -4.891 11.578 1.00 92.31 247 ASN A CA 1
ATOM 1837 C C . ASN A 1 247 ? 15.130 -5.909 10.426 1.00 92.31 247 ASN A C 1
ATOM 1839 O O . ASN A 1 247 ? 15.423 -7.092 10.583 1.00 92.31 247 ASN A O 1
ATOM 1843 N N . ALA A 1 248 ? 14.679 -5.438 9.268 1.00 91.00 248 ALA A N 1
ATOM 1844 C CA . ALA A 1 248 ? 14.606 -6.191 8.023 1.00 91.00 248 ALA A CA 1
ATOM 1845 C C . ALA A 1 248 ? 14.802 -5.246 6.830 1.00 91.00 248 ALA A C 1
ATOM 1847 O O . ALA A 1 248 ? 14.978 -4.039 7.007 1.00 91.00 248 ALA A O 1
ATOM 1848 N N . ASN A 1 249 ? 14.757 -5.799 5.618 1.00 89.88 249 ASN A N 1
ATOM 1849 C CA . ASN A 1 249 ? 14.614 -5.021 4.391 1.00 89.88 249 ASN A CA 1
ATOM 1850 C C . ASN A 1 249 ? 13.239 -5.266 3.760 1.00 89.88 249 ASN A C 1
ATOM 1852 O O . ASN A 1 249 ? 12.523 -6.188 4.156 1.00 89.88 249 ASN A O 1
ATOM 1856 N N . HIS A 1 250 ? 12.891 -4.473 2.747 1.00 89.25 250 HIS A N 1
ATOM 1857 C CA . HIS A 1 250 ? 11.594 -4.521 2.074 1.00 89.25 250 HIS A CA 1
ATOM 1858 C C . HIS A 1 250 ? 11.199 -5.931 1.626 1.00 89.25 250 HIS A C 1
ATOM 1860 O O . HIS A 1 250 ? 10.029 -6.288 1.698 1.00 89.25 250 HIS A O 1
ATOM 1866 N N . TRP A 1 251 ? 12.157 -6.754 1.198 1.00 85.06 251 TRP A N 1
ATOM 1867 C CA . TRP A 1 251 ? 11.917 -8.084 0.633 1.00 85.06 251 TRP A CA 1
ATOM 1868 C C . TRP A 1 251 ? 11.770 -9.162 1.709 1.00 85.06 251 TRP A C 1
ATOM 1870 O O . TRP A 1 251 ? 11.078 -10.157 1.497 1.00 85.06 251 TRP A O 1
ATOM 1880 N N . THR A 1 252 ? 12.387 -8.962 2.875 1.00 88.38 252 THR A N 1
ATOM 1881 C CA . THR A 1 252 ? 12.379 -9.924 3.986 1.00 88.38 252 THR A CA 1
ATOM 1882 C C . THR A 1 252 ? 11.438 -9.545 5.124 1.00 88.38 252 THR A C 1
ATOM 1884 O O . THR A 1 252 ? 11.172 -10.383 5.979 1.00 88.38 252 THR A O 1
ATOM 1887 N N . VAL A 1 253 ? 10.883 -8.328 5.125 1.00 90.12 253 VAL A N 1
ATOM 1888 C CA . VAL A 1 253 ? 10.051 -7.808 6.222 1.00 90.12 253 VAL A CA 1
ATOM 1889 C C . VAL A 1 253 ? 8.862 -8.694 6.570 1.00 90.12 253 VAL A C 1
ATOM 1891 O O . VAL A 1 253 ? 8.534 -8.846 7.738 1.00 90.12 253 VAL A O 1
ATOM 1894 N N . LEU A 1 254 ? 8.239 -9.323 5.575 1.00 89.31 254 LEU A N 1
ATOM 1895 C CA . LEU A 1 254 ? 7.071 -10.176 5.792 1.00 89.31 254 LEU A CA 1
ATOM 1896 C C . LEU A 1 254 ? 7.392 -11.496 6.507 1.00 89.31 254 LEU A C 1
ATOM 1898 O O . LEU A 1 254 ? 6.460 -12.216 6.848 1.00 89.31 254 LEU A O 1
ATOM 1902 N N . ASP A 1 255 ? 8.670 -11.818 6.700 1.00 87.88 255 ASP A N 1
ATOM 1903 C CA . ASP A 1 255 ? 9.162 -13.081 7.265 1.00 87.88 255 ASP A CA 1
ATOM 1904 C C . ASP A 1 255 ? 10.145 -12.869 8.415 1.00 87.88 255 ASP A C 1
ATOM 1906 O O . ASP A 1 255 ? 10.932 -13.761 8.720 1.00 87.88 255 ASP A O 1
ATOM 1910 N N . CYS A 1 256 ? 10.197 -11.665 8.987 1.00 89.50 256 CYS A N 1
ATOM 1911 C CA . CYS A 1 256 ? 11.119 -11.394 10.078 1.00 89.50 256 CYS A CA 1
ATOM 1912 C C . CYS A 1 256 ? 10.427 -11.534 11.436 1.00 89.50 256 CYS A C 1
ATOM 1914 O O . CYS A 1 256 ? 9.325 -11.024 11.656 1.00 89.50 256 CYS A O 1
ATOM 1916 N N . ASP A 1 257 ? 11.119 -12.180 12.375 1.00 91.88 257 ASP A N 1
ATOM 1917 C CA . ASP A 1 257 ? 10.639 -12.362 13.749 1.00 91.88 257 ASP A CA 1
ATOM 1918 C C . ASP A 1 257 ? 10.372 -11.023 14.441 1.00 91.88 257 ASP A C 1
ATOM 1920 O O . ASP A 1 257 ? 9.452 -10.896 15.245 1.00 91.88 257 ASP A O 1
ATOM 1924 N N . ASP A 1 258 ? 11.147 -9.992 14.097 1.00 93.56 258 ASP A N 1
ATOM 1925 C CA . ASP A 1 258 ? 10.961 -8.650 14.637 1.00 93.56 258 ASP A CA 1
ATOM 1926 C C . ASP A 1 258 ? 9.586 -8.070 14.260 1.00 93.56 258 ASP A C 1
ATOM 1928 O O . ASP A 1 258 ? 8.882 -7.542 15.125 1.00 93.56 258 ASP A O 1
ATOM 1932 N N . LEU A 1 259 ? 9.144 -8.242 13.003 1.00 92.44 259 LEU A N 1
ATOM 1933 C CA . LEU A 1 259 ? 7.792 -7.858 12.588 1.00 92.44 259 LEU A CA 1
ATOM 1934 C C . LEU A 1 259 ? 6.749 -8.624 13.397 1.00 92.44 259 LEU A C 1
ATOM 1936 O O . LEU A 1 259 ? 5.831 -8.007 13.938 1.00 92.44 259 LEU A O 1
ATOM 1940 N N . PHE A 1 260 ? 6.892 -9.947 13.486 1.00 90.38 260 PHE A N 1
ATOM 1941 C CA . PHE A 1 260 ? 5.958 -10.789 14.225 1.00 90.38 260 PHE A CA 1
ATOM 1942 C C . PHE A 1 260 ? 5.834 -10.342 15.685 1.00 90.38 260 PHE A C 1
ATOM 1944 O O . PHE A 1 260 ? 4.728 -10.080 16.151 1.00 90.38 260 PHE A O 1
ATOM 1951 N N . ASN A 1 261 ? 6.953 -10.165 16.387 1.00 91.50 261 ASN A N 1
ATOM 1952 C CA . ASN A 1 261 ? 6.972 -9.770 17.795 1.00 91.50 261 ASN A CA 1
ATOM 1953 C C . ASN A 1 261 ? 6.316 -8.399 18.017 1.00 91.50 261 ASN A C 1
ATOM 1955 O O . ASN A 1 261 ? 5.502 -8.227 18.932 1.00 91.50 261 ASN A O 1
ATOM 1959 N N . LYS A 1 262 ? 6.621 -7.421 17.156 1.00 92.00 262 LYS A N 1
ATOM 1960 C CA . LYS A 1 262 ? 6.032 -6.075 17.220 1.00 92.00 262 LYS A CA 1
ATOM 1961 C C . LYS A 1 262 ? 4.534 -6.090 16.922 1.00 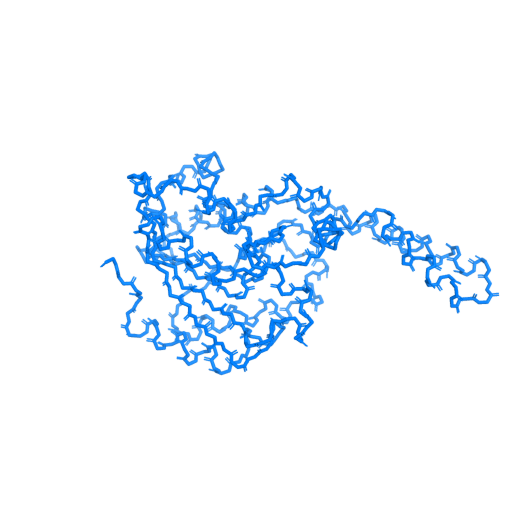92.00 262 LYS A C 1
ATOM 1963 O O . LYS A 1 262 ? 3.775 -5.461 17.657 1.00 92.00 262 LYS A O 1
ATOM 1968 N N . LEU A 1 263 ? 4.092 -6.825 15.900 1.00 89.94 263 LEU A N 1
ATOM 1969 C CA . LEU A 1 263 ? 2.666 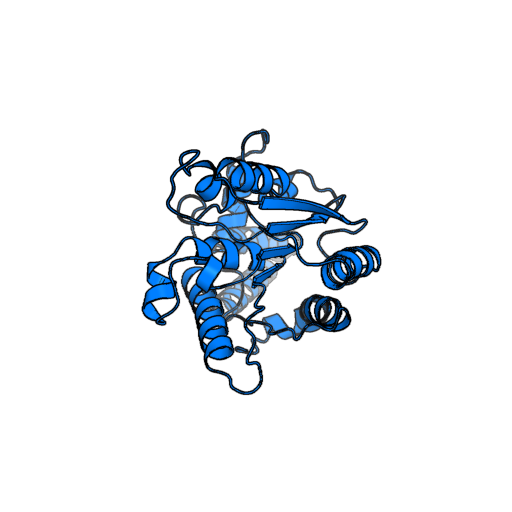-6.965 15.597 1.00 89.94 263 LEU A CA 1
ATOM 1970 C C . LEU A 1 263 ? 1.932 -7.705 16.711 1.00 89.94 263 LEU A C 1
ATOM 1972 O O . LEU A 1 263 ? 0.897 -7.224 17.158 1.00 89.94 263 LEU A O 1
ATOM 1976 N N . ASN A 1 264 ? 2.475 -8.814 17.211 1.00 86.56 264 ASN A N 1
ATOM 1977 C CA . ASN A 1 264 ? 1.861 -9.578 18.291 1.00 86.56 264 ASN A CA 1
ATOM 1978 C C . ASN A 1 264 ? 1.663 -8.707 19.540 1.00 86.56 264 ASN A C 1
ATOM 1980 O O . ASN A 1 264 ? 0.582 -8.687 20.117 1.00 86.56 264 ASN A O 1
ATOM 1984 N N . THR A 1 265 ? 2.654 -7.880 19.884 1.00 86.50 265 THR A N 1
ATOM 1985 C CA . THR A 1 265 ? 2.537 -6.910 20.985 1.00 86.50 265 THR A CA 1
ATOM 1986 C C . THR A 1 265 ? 1.399 -5.911 20.754 1.00 86.50 265 THR A C 1
ATOM 1988 O O . THR A 1 265 ? 0.694 -5.557 21.694 1.00 86.50 265 THR A O 1
ATOM 1991 N N . LYS A 1 266 ? 1.174 -5.474 19.510 1.00 84.88 266 LYS A N 1
ATOM 1992 C CA . LYS A 1 266 ? 0.097 -4.533 19.155 1.00 84.88 266 LYS A CA 1
ATOM 1993 C C . LYS A 1 266 ? -1.284 -5.175 19.098 1.00 84.88 266 LYS A C 1
ATOM 1995 O O . LYS A 1 266 ? -2.252 -4.555 19.522 1.00 84.88 266 LYS A O 1
ATOM 2000 N N . PHE A 1 267 ? -1.391 -6.401 18.601 1.00 76.56 267 PHE A N 1
ATOM 2001 C CA . PHE A 1 267 ? -2.664 -7.119 18.564 1.00 76.56 267 PHE A CA 1
ATOM 2002 C C . PHE A 1 267 ? -3.083 -7.600 19.962 1.00 76.56 267 PHE A C 1
ATOM 2004 O O . PHE A 1 267 ? -4.251 -7.459 20.315 1.00 76.56 267 PHE A O 1
ATOM 2011 N N . VAL A 1 268 ? -2.141 -8.085 20.781 1.00 68.25 268 VAL A N 1
ATOM 2012 C CA . VAL A 1 268 ? -2.396 -8.537 22.163 1.00 68.25 268 VAL A CA 1
ATOM 2013 C C . VAL A 1 268 ? -2.554 -7.360 23.130 1.00 68.25 268 VAL A C 1
ATOM 2015 O O . VAL A 1 268 ? -3.446 -7.373 23.971 1.00 68.25 268 VAL A O 1
ATOM 2018 N N . GLY A 1 269 ? -1.727 -6.318 23.000 1.00 62.75 269 GLY A N 1
ATOM 2019 C CA . GLY A 1 269 ? -1.759 -5.123 23.854 1.00 62.75 269 GLY A CA 1
ATOM 2020 C C . GLY A 1 269 ? -2.902 -4.148 23.553 1.00 62.75 269 GLY A C 1
ATOM 2021 O O . GLY A 1 269 ? -3.014 -3.119 24.215 1.00 62.75 269 GLY A O 1
ATOM 2022 N N . GLY A 1 270 ? -3.745 -4.469 22.570 1.00 65.06 270 GLY A N 1
ATOM 2023 C CA . GLY A 1 270 ? -4.821 -3.614 22.091 1.00 65.06 270 GLY A CA 1
ATOM 2024 C C . GLY A 1 270 ? -4.390 -2.770 20.894 1.00 65.06 270 GLY A C 1
ATOM 2025 O O . GLY A 1 270 ? -3.413 -2.019 20.941 1.00 65.06 270 GLY A O 1
ATOM 2026 N N . TRP A 1 271 ? -5.168 -2.873 19.813 1.00 69.19 271 TRP A N 1
ATOM 2027 C CA . TRP A 1 271 ? -5.052 -1.979 18.662 1.00 69.19 271 TRP A CA 1
ATOM 2028 C C . TRP A 1 271 ? -5.152 -0.520 19.135 1.00 69.19 271 TRP A C 1
ATOM 2030 O O . TRP A 1 271 ? -5.946 -0.261 20.045 1.00 69.19 271 TRP A O 1
ATOM 2040 N N . PRO A 1 272 ? -4.411 0.443 18.548 1.00 59.06 272 PRO A N 1
ATOM 2041 C CA . PRO A 1 272 ? -4.490 1.831 18.990 1.00 59.06 272 PRO A CA 1
ATOM 2042 C C . PRO A 1 272 ? -5.953 2.295 18.992 1.00 59.06 272 PRO A C 1
ATOM 2044 O O . PRO A 1 272 ? -6.571 2.348 17.939 1.00 59.06 272 PRO A O 1
ATOM 2047 N N . SER A 1 273 ? -6.539 2.587 20.154 1.00 58.12 273 SER A N 1
ATOM 2048 C CA . SER A 1 273 ? -7.922 3.075 20.236 1.00 58.12 273 SER A CA 1
ATOM 2049 C C . SER A 1 273 ? -7.980 4.585 19.995 1.00 58.12 273 SER 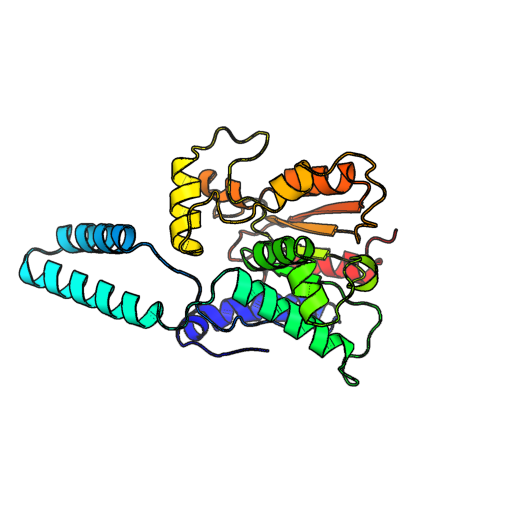A C 1
ATOM 2051 O O . SER A 1 273 ? -6.953 5.264 20.158 1.00 58.12 273 SER A O 1
ATOM 2053 N N . LYS A 1 274 ? -9.162 5.072 19.575 1.00 47.78 274 LYS A N 1
ATOM 2054 C CA . LYS A 1 274 ? -9.503 6.504 19.530 1.00 47.78 274 LYS A CA 1
ATOM 2055 C C . LYS A 1 274 ? -9.212 7.164 20.878 1.00 47.78 274 LYS A C 1
ATOM 2057 O O . LYS A 1 274 ? -9.424 6.483 21.908 1.00 47.78 274 LYS A O 1
#

Secondary structure (DSSP, 8-state):
-----HHHHHTHHHHHHHHHHHHTTTPPP-PPPPSS-S----HHHHHHHHHHHHHT-S-HHHHHHHHHHHHHHHHHHHTTPPPHHHHHHHHHHHHHHHHH-SSS--S--EEEEETHHHHHHHHHTT-HHHHHTTT--SSHHHH-SEEEEES----SS--TT----HHHHHHHHHHHHSS-TTTS--HHHHHHTSPTT-TT--PPPEEEEEEEETTTT-TTGGGGT-HHHHHHHHHHTT--EEEEEEEEETTTGGG-HHHHHHHHHHHHS-----